Protein AF-X8BG91-F1 (afdb_monomer_lite)

pLDDT: mean 71.2, std 20.97, range [26.27, 94.62]

InterPro domains:
  IPR013968 Polyketide synthase-like, ketoreductase domain [PF08659] (184-229)
  IPR020843 Enoylreductase domain [SM00829] (1-175)
  IPR036291 NAD(P)-binding domain superfamily [SSF51735] (2-149)
  IPR036291 NAD(P)-binding domain superfamily [SSF51735] (182-228)
  IPR050091 Polyketide and Nonribosomal Peptide Biosynthesis Enzymes [PTHR43775] (2-229)

Secondary structure (DSSP, 8-state):
-EETTTTBHHHHHHHHHHHHTT---EEE--GGGHHHHHHTT--TTTEEBTTB-----TTS--GGG-SEEEE-S---TT---------S-EEEEEE-SS------TTS-PPTTEEEEEE-TTTTHHHHHHHHHHHHHHHHHTTSS-PPPEEEEEGGGHHHHHHHHHTT--SBEEEEEPS-SGGGSEEEEETTTSHHHHHHHHHHHHHH--SEEEEE-TTGGGSTTTHHHHHHHH---S------

Sequence (243 aa):
MLIHAATGGVGMAAVQLARHWGLEVFATASRGKWDTLRAMGFDESHIGIRGRWSLRTSSGRSPAGAAWTWCSTRWPVNSSTPRCGWSPRRNLFGDGQDRHPRPQRGGPTAPGVRYRAFDLFEPGRARMHQYLLELAKLFDEGVLRPLPVTGFDIRRAPAALRYLSQARHVGKVVLTMPDVWAAGTVLITGGTGMAGSAVARHVVARHGVRHVVLLSRRGAEAPGWASWLVSWADPGDGAGGGL

Foldseek 3Di:
DEAEQLQEAVNVQVVLVCVVVVHDYAYEDPPVCVVVVVVVVDDPLRYDYVLDDDDCRPVNDQCLNPQEHEDADADPPDDDRPRSPHDAAHEYEYACPPPHPPPPPDDDPDHHYHYDYDYPCVVDDVVVVVVVVVVVVCVVVVSDDQFDEDEDEPVCVVVLVVVVVVVPDGHYYDYDYPAPQLVDAAEFEQLQDPVNVVVVCCCCPPRVHPHYHYHYPCPCNRPSNVVVCVVPVPPPDDDDDDD

Radius of gyration: 27.02 Å; chains: 1; bounding box: 67×51×73 Å

Organism: NCBI:txid1299334

Structure (mmCIF, N/CA/C/O backbone):
data_AF-X8BG91-F1
#
_entry.id   AF-X8BG91-F1
#
loop_
_atom_site.group_PDB
_atom_site.id
_atom_site.type_symbol
_atom_site.label_atom_id
_atom_site.label_alt_id
_atom_site.label_comp_id
_atom_site.label_asym_id
_atom_site.label_entity_id
_atom_site.label_seq_id
_atom_site.pdbx_PDB_ins_code
_atom_site.Cartn_x
_atom_site.Cartn_y
_atom_site.Cartn_z
_atom_site.occupancy
_atom_site.B_iso_or_equiv
_atom_site.auth_seq_id
_atom_site.auth_comp_id
_atom_site.auth_asym_id
_atom_site.auth_atom_id
_atom_site.pdbx_PDB_model_num
ATOM 1 N N . MET A 1 1 ? -13.470 2.299 16.325 1.00 82.19 1 MET A N 1
ATOM 2 C CA . MET A 1 1 ? -12.042 2.673 16.310 1.00 82.19 1 MET A CA 1
ATOM 3 C C . MET A 1 1 ? -11.866 3.875 15.402 1.00 82.19 1 MET A C 1
ATOM 5 O O . MET A 1 1 ? -12.422 3.870 14.316 1.00 82.19 1 MET A O 1
ATOM 9 N N . LEU A 1 2 ? -11.140 4.902 15.841 1.00 84.31 2 LEU A N 1
ATOM 10 C CA . LEU A 1 2 ? -10.803 6.070 15.024 1.00 84.31 2 LEU A CA 1
ATOM 11 C C . LEU A 1 2 ? -9.377 5.937 14.484 1.00 84.31 2 LEU A C 1
ATOM 13 O O . LEU A 1 2 ? -8.439 5.794 15.264 1.00 84.31 2 LEU A O 1
ATOM 17 N N . ILE A 1 3 ? -9.214 6.008 13.164 1.00 86.44 3 ILE A N 1
ATOM 18 C CA . ILE A 1 3 ? -7.923 5.896 12.480 1.00 86.44 3 ILE A CA 1
ATOM 19 C C . ILE A 1 3 ? -7.615 7.200 11.746 1.00 86.44 3 ILE A C 1
ATOM 21 O O . ILE A 1 3 ? -8.327 7.621 10.827 1.00 86.44 3 ILE A O 1
ATOM 25 N N . HIS A 1 4 ? -6.515 7.842 12.135 1.00 83.50 4 HIS A N 1
ATOM 26 C CA . HIS A 1 4 ? -6.002 9.007 11.429 1.00 83.50 4 HIS A CA 1
ATOM 27 C C . HIS A 1 4 ? -5.067 8.641 10.279 1.00 83.50 4 HIS A C 1
ATOM 29 O O . HIS A 1 4 ? -4.355 7.643 10.336 1.00 83.50 4 HIS A O 1
ATOM 35 N N . ALA A 1 5 ? -5.060 9.488 9.241 1.00 84.94 5 ALA A N 1
ATOM 36 C CA . ALA A 1 5 ? -4.277 9.277 8.022 1.00 84.94 5 ALA A CA 1
ATOM 37 C C . ALA A 1 5 ? -4.534 7.890 7.396 1.00 84.94 5 ALA A C 1
ATOM 39 O O . ALA A 1 5 ? -3.607 7.195 6.980 1.00 84.94 5 ALA A O 1
ATOM 40 N N . ALA A 1 6 ? -5.812 7.504 7.326 1.00 89.62 6 ALA A N 1
ATOM 41 C CA . ALA A 1 6 ? -6.256 6.156 6.973 1.00 89.62 6 ALA A CA 1
ATOM 42 C C . ALA A 1 6 ? -5.854 5.703 5.556 1.00 89.62 6 ALA A C 1
ATOM 44 O O . ALA A 1 6 ? -5.839 4.514 5.278 1.00 89.62 6 ALA A O 1
ATOM 45 N N . THR A 1 7 ? -5.485 6.630 4.670 1.00 89.88 7 THR A N 1
ATOM 46 C CA . THR A 1 7 ? -5.035 6.342 3.297 1.00 89.88 7 THR A CA 1
ATOM 47 C C . THR A 1 7 ? -3.517 6.153 3.171 1.00 89.88 7 THR A C 1
ATOM 49 O O . THR A 1 7 ? -3.016 5.939 2.070 1.00 89.88 7 THR A O 1
ATOM 52 N N . GLY A 1 8 ? -2.754 6.325 4.255 1.00 86.88 8 GLY A N 1
ATOM 53 C CA . GLY A 1 8 ? -1.323 6.001 4.294 1.00 86.88 8 GLY A CA 1
ATOM 54 C C . GLY A 1 8 ? -1.090 4.530 4.641 1.00 86.88 8 GLY A C 1
ATOM 55 O O . GLY A 1 8 ? -2.008 3.856 5.097 1.00 86.88 8 GLY A O 1
ATOM 56 N N . GLY A 1 9 ? 0.143 4.039 4.484 1.00 85.62 9 GLY A N 1
ATOM 57 C CA . GLY A 1 9 ? 0.474 2.621 4.694 1.00 85.62 9 GLY A CA 1
ATOM 58 C C . GLY A 1 9 ? -0.026 2.038 6.025 1.00 85.62 9 GLY A C 1
ATOM 59 O O . GLY A 1 9 ? -0.786 1.075 6.035 1.00 85.62 9 GLY A O 1
ATOM 60 N N . VAL A 1 10 ? 0.333 2.662 7.151 1.00 86.88 10 VAL A N 1
ATOM 61 C CA . VAL A 1 10 ? -0.103 2.207 8.488 1.00 86.88 10 VAL A CA 1
ATOM 62 C C . VAL A 1 10 ? -1.619 2.330 8.660 1.00 86.88 10 VAL A C 1
ATOM 64 O O . VAL A 1 10 ? -2.254 1.429 9.195 1.00 86.88 10 VAL A O 1
ATOM 67 N N . GLY A 1 11 ? -2.213 3.424 8.175 1.00 89.19 11 GLY A N 1
ATOM 68 C CA . GLY A 1 11 ? -3.651 3.661 8.275 1.00 89.19 11 GLY A CA 1
ATOM 69 C C . GLY A 1 11 ? -4.466 2.599 7.539 1.00 89.19 11 GLY A C 1
ATOM 70 O O . GLY A 1 11 ? -5.399 2.044 8.110 1.00 89.19 11 GLY A O 1
ATOM 71 N N . MET A 1 12 ? -4.072 2.258 6.311 1.00 92.50 12 MET A N 1
ATOM 72 C CA . MET A 1 12 ? -4.761 1.240 5.518 1.00 92.50 12 MET A CA 1
ATOM 73 C C . MET A 1 12 ? -4.608 -0.154 6.136 1.00 92.50 12 MET A C 1
ATOM 75 O O . MET A 1 12 ? -5.579 -0.905 6.167 1.00 92.50 12 MET A O 1
ATOM 79 N N . ALA A 1 13 ? -3.430 -0.495 6.670 1.00 90.81 13 ALA A N 1
ATOM 80 C CA . ALA A 1 13 ? -3.225 -1.757 7.388 1.00 90.81 13 ALA A CA 1
ATOM 81 C C . ALA A 1 13 ? -4.086 -1.839 8.661 1.00 90.81 13 ALA A C 1
ATOM 83 O O . ALA A 1 13 ? -4.760 -2.841 8.895 1.00 90.81 13 ALA A O 1
ATOM 84 N N . ALA A 1 14 ? -4.133 -0.757 9.444 1.00 92.00 14 ALA A N 1
ATOM 85 C CA . ALA A 1 14 ? -4.956 -0.680 10.647 1.00 92.00 14 ALA A CA 1
ATOM 86 C C . ALA A 1 14 ? -6.455 -0.812 10.334 1.00 92.00 14 ALA A C 1
ATOM 88 O O . ALA A 1 14 ? -7.175 -1.451 11.095 1.00 92.00 14 ALA A O 1
ATOM 89 N N . VAL A 1 15 ? -6.931 -0.263 9.208 1.00 93.69 15 VAL A N 1
ATOM 90 C CA . VAL A 1 15 ? -8.322 -0.450 8.756 1.00 93.69 15 VAL A CA 1
ATOM 91 C C . VAL A 1 15 ? -8.620 -1.927 8.483 1.00 93.69 15 VAL A C 1
ATOM 93 O O . VAL A 1 15 ? -9.670 -2.408 8.905 1.00 93.69 15 VAL A O 1
ATOM 96 N N . GLN A 1 16 ? -7.718 -2.646 7.804 1.00 94.62 16 GLN A N 1
ATOM 97 C CA . GLN A 1 16 ? -7.915 -4.070 7.506 1.00 94.62 16 GLN A CA 1
ATOM 98 C C . GLN A 1 16 ? -7.976 -4.910 8.789 1.00 94.62 16 GLN A C 1
ATOM 100 O O . GLN A 1 16 ? -8.931 -5.661 8.978 1.00 94.62 16 GLN A O 1
ATOM 105 N N . LEU A 1 17 ? -7.027 -4.713 9.711 1.00 94.06 17 LEU A N 1
ATOM 106 C CA . LEU A 1 17 ? -7.006 -5.416 11.000 1.00 94.06 17 LEU A CA 1
ATOM 107 C C . LEU A 1 17 ? -8.230 -5.088 11.862 1.00 94.06 17 LEU A C 1
ATOM 109 O O . LEU A 1 17 ? -8.858 -5.984 12.418 1.00 94.06 17 LEU A O 1
ATOM 113 N N . ALA A 1 18 ? -8.619 -3.814 11.934 1.00 93.06 18 ALA A N 1
ATOM 114 C CA . ALA A 1 18 ? -9.785 -3.403 12.707 1.00 93.06 18 ALA A CA 1
ATOM 115 C C . ALA A 1 18 ? -11.077 -4.043 12.179 1.00 93.06 18 ALA A C 1
ATOM 117 O O . ALA A 1 18 ? -11.896 -4.504 12.971 1.00 93.06 18 ALA A O 1
ATOM 118 N N . ARG A 1 19 ? -11.240 -4.121 10.852 1.00 93.00 19 ARG A N 1
ATOM 119 C CA . ARG A 1 19 ? -12.379 -4.807 10.229 1.00 93.00 19 ARG A CA 1
ATOM 120 C C . ARG A 1 19 ? -12.348 -6.313 10.464 1.00 93.00 19 ARG A C 1
ATOM 122 O O . ARG A 1 19 ? -13.392 -6.880 10.760 1.00 93.00 19 ARG A O 1
ATOM 129 N N . HIS A 1 20 ? -11.175 -6.941 10.385 1.00 93.75 20 HIS A N 1
ATOM 130 C CA . HIS A 1 20 ? -11.015 -8.359 10.709 1.00 93.75 20 HIS A CA 1
ATOM 131 C C . HIS A 1 20 ? -11.431 -8.667 12.158 1.00 93.75 20 HIS A C 1
ATOM 133 O O . HIS A 1 20 ? -12.103 -9.661 12.408 1.00 93.75 20 HIS A O 1
ATOM 139 N N . TRP A 1 21 ? -11.132 -7.769 13.099 1.00 93.88 21 TRP A N 1
ATOM 140 C CA . TRP A 1 21 ? -11.579 -7.874 14.493 1.00 93.88 21 TRP A CA 1
ATOM 141 C C . TRP A 1 21 ? -13.031 -7.425 14.736 1.00 93.88 21 TRP A C 1
ATOM 143 O O . TRP A 1 21 ? -13.439 -7.275 15.887 1.00 93.88 21 TRP A O 1
ATOM 153 N N . GLY A 1 22 ? -13.816 -7.173 13.683 1.00 91.69 22 GLY A N 1
ATOM 154 C CA . GLY A 1 22 ? -15.224 -6.778 13.797 1.00 91.69 22 GLY A CA 1
ATOM 155 C C . GLY A 1 22 ? -15.442 -5.385 14.395 1.00 91.69 22 GLY A C 1
ATOM 156 O O . GLY A 1 22 ? -16.525 -5.086 14.898 1.00 91.69 22 GLY A O 1
ATOM 157 N N . LEU A 1 23 ? -14.424 -4.519 14.380 1.00 90.44 23 LEU A N 1
ATOM 158 C CA . LEU A 1 23 ? -14.537 -3.161 14.902 1.00 90.44 23 LEU A CA 1
ATOM 159 C C . LEU A 1 23 ? -15.189 -2.241 13.867 1.00 90.44 23 LEU A C 1
ATOM 161 O O . LEU A 1 23 ? -14.775 -2.181 12.711 1.00 90.44 23 LEU A O 1
ATOM 165 N N . GLU A 1 24 ? -16.138 -1.424 14.316 1.00 88.38 24 GLU A N 1
ATOM 166 C CA . GLU A 1 24 ? -16.618 -0.267 13.555 1.00 88.38 24 GLU A CA 1
ATOM 167 C C . GLU A 1 24 ? -15.471 0.744 13.406 1.00 88.38 24 GLU A C 1
ATOM 169 O O . GLU A 1 24 ? -14.850 1.137 14.403 1.00 88.38 24 GLU A O 1
ATOM 174 N N . VAL A 1 25 ? -15.153 1.159 12.178 1.00 89.44 25 VAL A N 1
ATOM 175 C CA . VAL A 1 25 ? -13.997 2.019 11.884 1.00 89.44 25 VAL A CA 1
ATOM 176 C C . VAL A 1 25 ? -14.456 3.376 11.383 1.00 89.44 25 VAL A C 1
ATOM 178 O O . VAL A 1 25 ? -15.204 3.476 10.421 1.00 89.44 25 VAL A O 1
ATOM 181 N N . PHE A 1 26 ? -13.907 4.423 11.984 1.00 87.44 26 PHE A N 1
ATOM 182 C CA . PHE A 1 26 ? -13.995 5.780 11.483 1.00 87.44 26 PHE A CA 1
ATOM 183 C C . PHE A 1 26 ? -12.626 6.228 10.985 1.00 87.44 26 PHE A C 1
ATOM 185 O O . PHE A 1 26 ? -11.617 6.049 11.675 1.00 87.44 26 PHE A O 1
ATOM 192 N N . ALA A 1 27 ? -12.584 6.829 9.803 1.00 88.50 27 ALA A N 1
ATOM 193 C CA . ALA A 1 27 ? -11.351 7.161 9.109 1.00 88.50 27 ALA A CA 1
ATOM 194 C C . ALA A 1 27 ? -11.239 8.665 8.853 1.00 88.50 27 ALA A C 1
ATOM 196 O O . ALA A 1 27 ? -12.212 9.346 8.534 1.00 88.50 27 ALA A O 1
ATOM 197 N N . THR A 1 28 ? -10.017 9.192 8.935 1.00 86.69 28 THR A N 1
ATOM 198 C CA . THR A 1 28 ? -9.731 10.561 8.483 1.00 86.69 28 THR A CA 1
ATOM 199 C C . THR A 1 28 ? -8.607 10.586 7.455 1.00 86.69 28 THR A C 1
ATOM 201 O O . THR A 1 28 ? -7.592 9.894 7.592 1.00 86.69 28 THR A O 1
ATOM 204 N N . ALA A 1 29 ? -8.777 11.421 6.431 1.00 85.62 29 ALA A N 1
ATOM 205 C CA . ALA A 1 29 ? -7.784 11.706 5.398 1.00 85.62 29 ALA A CA 1
ATOM 206 C C . ALA A 1 29 ? -7.968 13.134 4.856 1.00 85.62 29 ALA A C 1
ATOM 208 O O . ALA A 1 29 ? -8.970 13.797 5.139 1.00 85.62 29 ALA A O 1
ATOM 209 N N . SER A 1 30 ? -6.997 13.627 4.081 1.00 83.69 30 SER A N 1
ATOM 210 C CA . SER A 1 30 ? -7.163 14.882 3.339 1.00 83.69 30 SER A CA 1
ATOM 211 C C . SER A 1 30 ? -8.269 14.737 2.286 1.00 83.69 30 SER A C 1
ATOM 213 O O . SER A 1 30 ? -8.455 13.652 1.738 1.00 83.69 30 SER A O 1
ATOM 215 N N . ARG A 1 31 ? -8.989 15.829 1.982 1.00 84.25 31 ARG A N 1
ATOM 216 C CA . ARG A 1 31 ? -10.129 15.818 1.039 1.00 84.25 31 ARG A CA 1
ATOM 217 C C . ARG A 1 31 ? -9.792 15.182 -0.310 1.00 84.25 31 ARG A C 1
ATOM 219 O O . ARG A 1 31 ? -10.558 14.367 -0.800 1.00 84.25 31 ARG A O 1
ATOM 226 N N . GLY A 1 32 ? -8.611 15.476 -0.857 1.00 85.75 32 GLY A N 1
ATOM 227 C CA . GLY A 1 32 ? -8.146 14.891 -2.121 1.00 85.75 32 GLY A CA 1
ATOM 228 C C . GLY A 1 32 ? -7.921 13.371 -2.098 1.00 85.75 32 GLY A C 1
ATOM 229 O O . GLY A 1 32 ? -7.572 12.811 -3.126 1.00 85.75 32 GLY A O 1
ATOM 230 N N . LYS A 1 33 ? -8.085 12.701 -0.950 1.00 88.25 33 LYS A N 1
ATOM 231 C CA . LYS A 1 33 ? -7.991 11.239 -0.806 1.00 88.25 33 LYS A CA 1
ATOM 232 C C . LYS A 1 33 ? -9.306 10.597 -0.351 1.00 88.25 33 LYS A C 1
ATOM 234 O O . LYS A 1 33 ? -9.318 9.432 0.038 1.00 88.25 33 LYS A O 1
ATOM 239 N N . TRP A 1 34 ? -10.412 11.340 -0.351 1.00 89.62 34 TRP A N 1
ATOM 240 C CA . TRP A 1 34 ? -11.712 10.800 0.058 1.00 89.62 34 TRP A CA 1
ATOM 241 C C . TRP A 1 34 ? -12.226 9.735 -0.902 1.00 89.62 34 TRP A C 1
ATOM 243 O O . TRP A 1 34 ? -12.770 8.740 -0.440 1.00 89.62 34 TRP A O 1
ATOM 253 N N . ASP A 1 35 ? -11.956 9.864 -2.200 1.00 91.44 35 ASP A N 1
ATOM 254 C CA . ASP A 1 35 ? -12.305 8.819 -3.168 1.00 91.44 35 ASP A CA 1
ATOM 255 C C . ASP A 1 35 ? -11.595 7.499 -2.861 1.00 91.44 35 ASP A C 1
ATOM 257 O O . ASP A 1 35 ? -12.182 6.432 -3.004 1.00 91.44 35 ASP A O 1
ATOM 261 N N . THR A 1 36 ? -10.372 7.553 -2.320 1.00 91.88 36 THR A N 1
ATOM 262 C CA . THR A 1 36 ? -9.691 6.362 -1.799 1.00 91.88 36 THR A CA 1
ATOM 263 C C . THR A 1 36 ? -10.439 5.760 -0.610 1.00 91.88 36 THR A C 1
ATOM 265 O O . THR A 1 36 ? -10.599 4.547 -0.555 1.00 91.88 36 THR A O 1
ATOM 268 N N . LEU A 1 37 ? -10.925 6.573 0.334 1.00 91.62 37 LEU A N 1
ATOM 269 C CA . LEU A 1 37 ? -11.714 6.069 1.465 1.00 91.62 37 LEU A CA 1
ATOM 270 C C . LEU A 1 37 ? -13.045 5.458 1.002 1.00 91.62 37 LEU A C 1
ATOM 272 O O . LEU A 1 37 ? -13.416 4.384 1.471 1.00 91.62 37 LEU A O 1
ATOM 276 N N . ARG A 1 38 ? -13.724 6.081 0.037 1.00 92.44 38 ARG A N 1
ATOM 277 C CA . ARG A 1 38 ? -14.945 5.532 -0.569 1.00 92.44 38 ARG A CA 1
ATOM 278 C C . ARG A 1 38 ? -14.672 4.209 -1.281 1.00 92.44 38 ARG A C 1
ATOM 280 O O . ARG A 1 38 ? -15.395 3.246 -1.061 1.00 92.44 38 ARG A O 1
ATOM 287 N N . ALA A 1 39 ? -13.580 4.117 -2.043 1.00 92.06 39 ALA A N 1
ATOM 288 C CA . ALA A 1 39 ? -13.140 2.871 -2.676 1.00 92.06 39 ALA A CA 1
ATOM 289 C C . ALA A 1 39 ? -12.761 1.782 -1.653 1.00 92.06 39 ALA A C 1
ATOM 291 O O . ALA A 1 39 ? -12.905 0.594 -1.923 1.00 92.06 39 ALA A O 1
ATOM 292 N N . MET A 1 40 ? -12.322 2.172 -0.452 1.00 91.62 40 MET A N 1
ATOM 293 C CA . MET A 1 40 ? -12.131 1.262 0.682 1.00 91.62 40 MET A CA 1
ATOM 294 C C . MET A 1 40 ? -13.453 0.875 1.371 1.00 91.62 40 MET A C 1
ATOM 296 O O . MET A 1 40 ? -13.418 0.145 2.362 1.00 91.62 40 MET A O 1
ATOM 300 N N . GLY A 1 41 ? -14.610 1.345 0.900 1.00 90.75 41 GLY A N 1
ATOM 301 C CA . GLY A 1 41 ? -15.930 1.011 1.439 1.00 90.75 41 GLY A CA 1
ATOM 302 C C . GLY A 1 41 ? -16.344 1.831 2.662 1.00 90.75 41 GLY A C 1
ATOM 303 O O . GLY A 1 41 ? -17.093 1.329 3.493 1.00 90.75 41 GLY A O 1
ATOM 304 N N . PHE A 1 42 ? -15.818 3.047 2.832 1.00 90.06 42 PHE A N 1
ATOM 305 C CA . PHE A 1 42 ? -16.341 3.988 3.827 1.00 90.06 42 PHE A CA 1
ATOM 306 C C . PHE A 1 42 ? -17.468 4.837 3.233 1.00 90.06 42 PHE A C 1
ATOM 308 O O . PHE A 1 42 ? -17.322 5.386 2.142 1.00 90.06 42 PHE A O 1
ATOM 315 N N . ASP A 1 43 ? -18.560 4.988 3.980 1.00 87.12 43 ASP A N 1
ATOM 316 C CA . ASP A 1 43 ? -19.605 5.971 3.687 1.00 87.12 43 ASP A CA 1
ATOM 317 C C . ASP A 1 43 ? -19.261 7.363 4.260 1.00 87.12 43 ASP A C 1
ATOM 319 O O . ASP A 1 43 ? -18.327 7.528 5.050 1.00 87.12 43 ASP A O 1
ATOM 323 N N . GLU A 1 44 ? -20.042 8.380 3.888 1.00 83.00 44 GLU A N 1
ATOM 324 C CA . GLU A 1 44 ? -19.849 9.771 4.333 1.00 83.00 44 GLU A CA 1
ATOM 325 C C . GLU A 1 44 ? -19.961 9.955 5.859 1.00 83.00 44 GLU A C 1
ATOM 327 O O . GLU A 1 44 ? -19.395 10.897 6.411 1.00 83.00 44 GLU A O 1
ATOM 332 N N . SER A 1 45 ? -20.650 9.057 6.570 1.00 81.31 45 SER A N 1
ATOM 333 C CA . SER A 1 45 ? -20.776 9.117 8.033 1.00 81.31 45 SER A CA 1
ATOM 334 C C . SER A 1 45 ? -19.538 8.579 8.762 1.00 81.31 45 SER A C 1
ATOM 336 O O . SER A 1 45 ? -19.282 8.957 9.909 1.00 81.31 45 SER A O 1
ATOM 338 N N . HIS A 1 46 ? -18.723 7.772 8.078 1.00 83.75 46 HIS A N 1
ATOM 339 C CA . HIS A 1 46 ? -17.478 7.205 8.596 1.00 83.75 46 HIS A CA 1
ATOM 340 C C . HIS A 1 46 ? -16.214 7.956 8.146 1.00 83.75 46 HIS A C 1
ATOM 342 O O . HIS A 1 46 ? -15.109 7.611 8.582 1.00 83.75 46 HIS A O 1
ATOM 348 N N . ILE A 1 47 ? -16.359 9.003 7.323 1.00 83.94 47 ILE A N 1
ATOM 349 C CA . ILE A 1 47 ? -15.260 9.846 6.838 1.00 83.94 47 ILE A CA 1
ATOM 350 C C . ILE A 1 47 ? -15.256 11.194 7.575 1.00 83.94 47 ILE A C 1
ATOM 352 O O . ILE A 1 47 ? -16.267 11.883 7.691 1.00 83.94 47 ILE A O 1
ATOM 356 N N . GLY A 1 48 ? -14.088 11.600 8.079 1.00 74.75 48 GLY A N 1
ATOM 357 C CA . GLY A 1 48 ? -13.891 12.893 8.741 1.00 74.75 48 GLY A CA 1
ATOM 358 C C . GLY A 1 48 ? -12.673 13.669 8.236 1.00 74.75 48 GLY A C 1
ATOM 359 O O . GLY A 1 48 ? -11.717 13.102 7.699 1.00 74.75 48 GLY A O 1
ATOM 360 N N . ILE A 1 49 ? -12.676 14.989 8.455 1.00 65.56 49 ILE 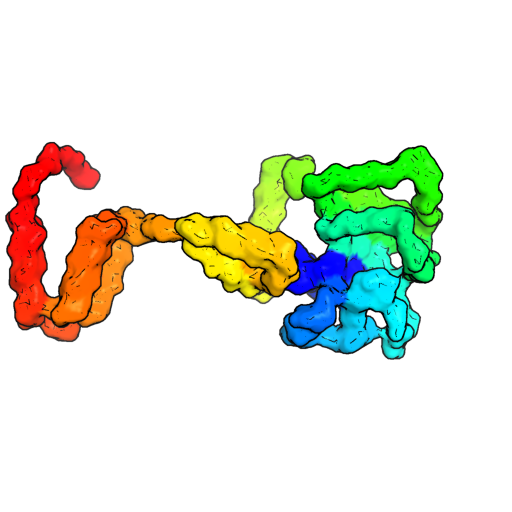A N 1
ATOM 361 C CA . ILE A 1 49 ? -11.503 15.855 8.251 1.00 65.56 49 ILE A CA 1
ATOM 362 C C . ILE A 1 49 ? -10.773 16.020 9.588 1.00 65.56 49 ILE A C 1
ATOM 364 O O . ILE A 1 49 ? -11.388 16.113 10.651 1.00 65.56 49 ILE A O 1
ATOM 368 N N . ARG A 1 50 ? -9.438 16.090 9.545 1.00 57.09 50 ARG A N 1
ATOM 369 C CA . ARG A 1 50 ? -8.613 16.400 10.723 1.00 57.09 50 ARG A CA 1
ATOM 370 C C . ARG A 1 50 ? -9.096 17.703 11.380 1.00 57.09 50 ARG A C 1
ATOM 372 O O . ARG A 1 50 ? -9.210 18.718 10.705 1.00 57.09 50 ARG A O 1
ATOM 379 N N . GLY A 1 51 ? -9.370 17.664 12.685 1.00 50.62 51 GLY A N 1
ATOM 380 C CA . GLY A 1 51 ? -9.785 18.840 13.462 1.00 50.62 51 GLY A CA 1
ATOM 381 C C . GLY A 1 51 ? -11.212 19.339 13.193 1.00 50.62 51 GLY A C 1
ATOM 382 O O . GLY A 1 51 ? -11.651 20.283 13.838 1.00 50.62 51 GLY A O 1
ATOM 383 N N . ARG A 1 52 ? -11.970 18.722 12.278 1.00 49.00 52 ARG A N 1
ATOM 384 C CA . ARG A 1 52 ? -13.368 19.088 12.031 1.00 49.00 52 ARG A CA 1
ATOM 385 C C . ARG A 1 52 ? -14.176 17.850 11.681 1.00 49.00 52 ARG A C 1
ATOM 387 O O . ARG A 1 52 ? -14.169 17.390 10.541 1.00 49.00 52 ARG A O 1
ATOM 394 N N . TRP A 1 53 ? -14.917 17.358 12.666 1.00 52.50 53 TRP A N 1
ATOM 395 C CA . TRP A 1 53 ? -15.991 16.404 12.440 1.00 52.50 53 TRP A CA 1
ATOM 396 C C . TRP A 1 53 ? -17.312 17.110 12.682 1.00 52.50 53 TRP A C 1
ATOM 398 O O . TRP A 1 53 ? -17.616 17.507 13.802 1.00 52.50 53 TRP A O 1
ATOM 408 N N . SER A 1 54 ? -18.068 17.324 11.615 1.00 38.88 54 SER A N 1
ATOM 409 C CA . SER A 1 54 ? -19.368 17.984 11.681 1.00 38.88 54 SER A CA 1
ATOM 410 C C . SER A 1 54 ? -20.448 17.052 11.157 1.00 38.88 54 SER A C 1
ATOM 412 O O . SER A 1 54 ? -21.156 17.420 10.232 1.00 38.88 54 SER A O 1
ATOM 414 N N . LEU A 1 55 ? -20.545 15.831 11.682 1.00 37.12 55 LEU A N 1
ATOM 415 C CA . LEU A 1 55 ? -21.662 14.945 11.366 1.00 37.12 55 LEU A CA 1
ATOM 416 C C . LEU A 1 55 ? -22.074 14.184 12.629 1.00 37.12 55 LEU A C 1
ATOM 418 O O . LEU A 1 55 ? -21.287 13.440 13.214 1.00 37.12 55 LEU A O 1
ATOM 422 N N . ARG A 1 56 ? -23.330 14.391 13.049 1.00 36.59 56 ARG A N 1
ATOM 423 C CA . ARG A 1 56 ? -24.097 13.358 13.754 1.00 36.59 56 ARG A CA 1
ATOM 424 C C . ARG A 1 56 ? -24.133 12.178 12.790 1.00 36.59 56 ARG A C 1
ATOM 426 O O . ARG A 1 56 ? -24.626 12.327 11.676 1.00 36.59 56 ARG A O 1
ATOM 433 N N . THR A 1 57 ? -23.564 11.049 13.187 1.00 39.25 57 THR A N 1
ATOM 434 C CA . THR A 1 57 ? -23.761 9.802 12.451 1.00 39.25 57 THR A CA 1
ATOM 435 C C . THR A 1 57 ? -25.261 9.515 12.402 1.00 39.25 57 THR A C 1
ATOM 437 O O . THR A 1 57 ? -25.991 9.809 13.355 1.00 39.25 57 THR A O 1
ATOM 440 N N . SER A 1 58 ? -25.741 8.953 11.296 1.00 35.59 58 SER A N 1
ATOM 441 C CA . SER A 1 58 ? -27.127 8.482 11.165 1.00 35.59 58 SER A CA 1
ATOM 442 C C . SER A 1 58 ? -27.483 7.435 12.230 1.00 35.59 58 SER A C 1
ATOM 444 O O . SER A 1 58 ? -28.638 7.327 12.625 1.00 35.59 58 SER A O 1
ATOM 446 N N . SER A 1 59 ? -26.479 6.729 12.760 1.00 39.75 59 SER A N 1
ATOM 447 C CA . SER A 1 59 ? -26.585 5.765 13.859 1.00 39.75 59 SER A CA 1
ATOM 448 C C . SER A 1 59 ? -26.641 6.390 15.263 1.00 39.75 59 SER A C 1
ATOM 450 O O . SER A 1 59 ? -26.725 5.665 16.253 1.00 39.75 59 SER A O 1
ATOM 452 N N . GLY A 1 60 ? -26.530 7.718 15.398 1.00 41.59 60 GLY A N 1
ATOM 453 C CA . GLY A 1 60 ? -26.492 8.407 16.695 1.00 41.59 60 GLY A CA 1
ATOM 454 C C . GLY A 1 60 ? -25.217 8.163 17.522 1.00 41.59 60 GLY A C 1
ATOM 455 O O . GLY A 1 60 ? -25.021 8.812 18.552 1.00 41.59 60 GLY A O 1
ATOM 456 N N . ARG A 1 61 ? -24.308 7.280 17.083 1.00 49.56 61 ARG A N 1
ATOM 457 C CA . ARG A 1 61 ? -23.005 7.043 17.719 1.00 49.56 61 ARG A CA 1
ATOM 458 C C . ARG A 1 61 ? -21.967 8.018 17.199 1.00 49.56 61 ARG A C 1
ATOM 460 O O . ARG A 1 61 ? -21.404 7.840 16.125 1.00 49.56 61 ARG A O 1
ATOM 467 N N . SER A 1 62 ? -21.687 9.053 17.982 1.00 50.38 62 SER A N 1
ATOM 468 C CA . SER A 1 62 ? -20.575 9.946 17.677 1.00 50.38 62 SER A CA 1
ATOM 469 C C . SER A 1 62 ? -19.245 9.178 17.760 1.00 50.38 62 SER A C 1
ATOM 471 O O . SER A 1 62 ? -19.087 8.338 18.646 1.00 50.38 62 SER A O 1
ATOM 473 N N . PRO A 1 63 ? -18.244 9.485 16.923 1.00 52.09 63 PRO A N 1
ATOM 474 C CA . PRO A 1 63 ? -16.875 8.989 17.091 1.00 52.09 63 PRO A CA 1
ATOM 475 C C . PRO A 1 63 ? -16.217 9.477 18.386 1.00 52.09 63 PRO A C 1
ATOM 477 O O . PRO A 1 63 ? -15.242 8.887 18.853 1.00 52.09 63 PRO A O 1
ATOM 480 N N . ALA A 1 64 ? -16.824 10.475 19.035 1.00 50.66 64 ALA A N 1
ATOM 481 C CA . ALA A 1 64 ? -16.651 10.752 20.452 1.00 50.66 64 ALA A CA 1
ATOM 482 C C . ALA A 1 64 ? -16.808 9.502 21.336 1.00 50.66 64 ALA A C 1
ATOM 484 O O . ALA A 1 64 ? -16.299 9.533 22.444 1.00 50.66 64 ALA A O 1
ATOM 485 N N . GLY A 1 65 ? -17.465 8.444 20.829 1.00 50.72 65 GLY A N 1
ATOM 486 C CA . GLY A 1 65 ? -17.720 7.085 21.326 1.00 50.72 65 GLY A CA 1
ATOM 487 C C . GLY A 1 65 ? -16.633 6.025 21.036 1.00 50.72 65 GLY A C 1
ATOM 488 O O . GLY A 1 65 ? -16.688 4.935 21.609 1.00 50.72 65 GLY A O 1
ATOM 489 N N . ALA A 1 66 ? -15.616 6.308 20.209 1.00 57.50 66 ALA A N 1
ATOM 490 C CA . ALA A 1 66 ? -14.624 5.313 19.771 1.00 57.50 66 ALA A CA 1
ATOM 491 C C . ALA A 1 66 ? -13.661 4.874 20.892 1.00 57.50 66 ALA A C 1
ATOM 493 O O . ALA A 1 66 ? -12.864 5.666 21.384 1.00 57.50 66 ALA A O 1
ATOM 494 N N . ALA A 1 67 ? -13.709 3.609 21.327 1.00 60.62 67 ALA A N 1
ATOM 495 C CA . ALA A 1 67 ? -12.881 3.096 22.437 1.00 60.62 67 ALA A CA 1
ATOM 496 C C . ALA A 1 67 ? -11.357 3.178 22.185 1.00 60.62 67 ALA A C 1
ATOM 498 O O . ALA A 1 67 ? -10.570 3.244 23.128 1.00 60.62 67 ALA A O 1
ATOM 499 N N . TRP A 1 68 ? -10.955 3.227 20.915 1.00 62.09 68 TRP A N 1
ATOM 500 C CA . TRP A 1 68 ? -9.562 3.217 20.475 1.00 62.09 68 TRP A CA 1
ATOM 501 C C . TRP A 1 68 ? -9.345 4.288 19.410 1.00 62.09 68 TRP A C 1
ATOM 503 O O . TRP A 1 68 ? -10.118 4.346 18.445 1.00 62.09 68 TRP A O 1
ATOM 513 N N . THR A 1 69 ? -8.284 5.080 19.570 1.00 69.62 69 THR A N 1
ATOM 514 C CA . THR A 1 69 ? -7.858 6.100 18.602 1.00 69.62 69 THR A CA 1
ATOM 515 C C . THR A 1 69 ? -6.394 5.894 18.230 1.00 69.62 69 THR A C 1
ATOM 517 O O . THR A 1 69 ? -5.527 5.853 19.104 1.00 69.62 69 THR A O 1
ATOM 520 N N . TRP A 1 70 ? -6.121 5.806 16.929 1.00 64.31 70 TRP A N 1
ATOM 521 C CA . TRP A 1 70 ? -4.779 5.682 16.366 1.00 64.31 70 TRP A CA 1
ATOM 522 C C . TRP A 1 70 ? -4.335 6.981 15.689 1.00 64.31 70 TRP A C 1
ATOM 524 O O . TRP A 1 70 ? -4.968 7.437 14.729 1.00 64.31 70 TRP A O 1
ATOM 534 N N . CYS A 1 71 ? -3.216 7.546 16.146 1.00 62.00 71 CYS A N 1
ATOM 535 C CA . CYS A 1 71 ? -2.613 8.769 15.620 1.00 62.00 71 CYS A CA 1
ATOM 536 C C . CYS A 1 71 ? -1.173 8.528 15.153 1.00 62.00 71 CYS A C 1
ATOM 538 O O . CYS A 1 71 ? -0.280 8.299 15.958 1.00 62.00 71 CYS A O 1
ATOM 540 N N . SER A 1 72 ? -0.915 8.682 13.855 1.00 59.25 72 SER A N 1
ATOM 541 C CA . SER A 1 72 ? 0.444 8.626 13.286 1.00 59.25 72 SER A CA 1
ATOM 542 C C . SER A 1 72 ? 1.136 9.988 13.167 1.00 59.25 72 SER A C 1
ATOM 544 O O . SER A 1 72 ? 2.284 10.065 12.757 1.00 59.25 72 SER A O 1
ATOM 546 N N . THR A 1 73 ? 0.442 11.091 13.459 1.00 50.28 73 THR A N 1
ATOM 547 C CA . THR A 1 73 ? 0.977 12.454 13.280 1.00 50.28 73 THR A CA 1
ATOM 548 C C . THR A 1 73 ? 0.902 13.238 14.576 1.00 50.28 73 THR A C 1
ATOM 550 O O . THR A 1 73 ? -0.054 13.074 15.337 1.00 50.28 73 THR A O 1
ATOM 553 N N . ARG A 1 74 ? 1.895 14.115 14.786 1.00 42.66 74 ARG A N 1
ATOM 554 C CA . ARG A 1 74 ? 1.987 15.039 15.921 1.00 42.66 74 ARG A CA 1
ATOM 555 C C . ARG A 1 74 ? 0.636 15.699 16.180 1.00 42.66 74 ARG A C 1
ATOM 557 O O . ARG A 1 74 ? 0.123 16.443 15.343 1.00 42.66 74 ARG A O 1
ATOM 564 N N . TRP A 1 75 ? 0.069 15.414 17.345 1.00 38.88 75 TRP A N 1
ATOM 565 C CA . TRP A 1 75 ? -1.070 16.156 17.860 1.00 38.88 75 TRP A CA 1
ATOM 566 C C . TRP A 1 75 ? -0.539 17.459 18.462 1.00 38.88 75 TRP A C 1
ATOM 568 O O . TRP A 1 75 ? 0.263 17.402 19.399 1.00 38.88 75 TRP A O 1
ATOM 578 N N . PRO A 1 76 ? -0.937 18.644 17.969 1.00 32.34 76 PRO A N 1
ATOM 579 C CA . PRO A 1 76 ? -0.812 19.833 18.785 1.00 32.34 76 PRO A CA 1
ATOM 580 C C . PRO A 1 76 ? -1.740 19.639 19.987 1.00 32.34 76 PRO A C 1
ATOM 582 O O . PRO A 1 76 ? -2.960 19.647 19.865 1.00 32.34 76 PRO A O 1
ATOM 585 N N . VAL A 1 77 ? -1.152 19.472 21.170 1.00 39.09 77 VAL A N 1
ATOM 586 C CA . VAL A 1 77 ? -1.876 19.472 22.455 1.00 39.09 77 VAL A CA 1
ATOM 587 C C . VAL A 1 77 ? -2.518 20.854 22.733 1.00 39.09 77 VAL A C 1
ATOM 589 O O . VAL A 1 77 ? -3.244 21.018 23.702 1.00 39.09 77 VAL A O 1
ATOM 592 N N . ASN A 1 78 ? -2.311 21.841 21.849 1.00 30.44 78 ASN A N 1
ATOM 593 C CA . ASN A 1 78 ? -2.788 23.217 21.964 1.00 30.44 78 ASN A CA 1
ATOM 594 C C . ASN A 1 78 ? -3.583 23.698 20.731 1.00 30.44 78 ASN A C 1
ATOM 596 O O . ASN A 1 78 ? -3.252 24.709 20.124 1.00 30.44 78 ASN A O 1
ATOM 600 N N . SER A 1 79 ? -4.634 23.002 20.314 1.00 27.77 79 SER A N 1
ATOM 601 C CA . SER A 1 79 ? -5.626 23.675 19.466 1.00 27.77 79 SER A CA 1
ATOM 602 C C . SER A 1 79 ? -7.019 23.172 19.780 1.00 27.77 79 SER A C 1
ATOM 604 O O . SER A 1 79 ? -7.410 22.090 19.338 1.00 27.77 79 SER A O 1
ATOM 606 N N . SER A 1 80 ? -7.711 23.966 20.600 1.00 28.56 80 SER A N 1
ATOM 607 C CA . SER A 1 80 ? -9.122 24.364 20.489 1.00 28.56 80 SER A CA 1
ATOM 608 C C . SER A 1 80 ? -9.893 23.701 19.342 1.00 28.56 80 SER A C 1
ATOM 610 O O . SER A 1 80 ? -10.328 24.324 18.381 1.00 28.56 80 SER A O 1
ATOM 612 N N . THR A 1 81 ? -10.090 22.398 19.478 1.00 35.47 81 THR A N 1
ATOM 613 C CA . THR A 1 81 ? -11.061 21.624 18.722 1.00 35.47 81 THR A CA 1
ATOM 614 C C . THR A 1 81 ? -12.098 21.210 19.752 1.00 35.47 81 THR A C 1
ATOM 616 O O . THR A 1 81 ? -11.694 20.725 20.818 1.00 35.47 81 THR A O 1
ATOM 619 N N . PRO A 1 82 ? -13.404 21.426 19.513 1.00 32.03 82 PRO A N 1
ATOM 620 C CA . PRO A 1 82 ? -14.428 21.083 20.485 1.00 32.03 82 PRO A CA 1
ATOM 621 C C . PRO A 1 82 ? -14.222 19.636 20.903 1.00 32.03 82 PRO A C 1
ATOM 623 O O . PRO A 1 82 ? -14.063 18.766 20.045 1.00 32.03 82 PRO A O 1
ATOM 626 N N . ARG A 1 83 ? -14.161 19.423 22.223 1.00 35.34 83 ARG A N 1
ATOM 627 C CA . ARG A 1 83 ? -14.184 18.121 22.889 1.00 35.34 83 ARG A CA 1
ATOM 628 C C . ARG A 1 83 ? -14.887 17.100 21.991 1.00 35.34 83 ARG A C 1
ATOM 630 O O . ARG A 1 83 ? -16.109 17.136 21.875 1.00 35.34 83 ARG A O 1
ATOM 637 N N . CYS A 1 84 ? -14.137 16.182 21.377 1.00 33.44 84 CYS A N 1
ATOM 638 C CA . CYS A 1 84 ? -14.733 14.916 20.968 1.00 33.44 84 CYS A CA 1
ATOM 639 C C . CYS A 1 84 ? -15.304 14.334 22.263 1.00 33.44 84 CYS A C 1
ATOM 641 O O . CYS A 1 84 ? -14.523 13.966 23.133 1.00 33.44 84 CYS A O 1
ATOM 643 N N . GLY A 1 85 ? -16.628 14.432 22.445 1.00 30.66 85 GLY A N 1
ATOM 644 C CA . GLY A 1 85 ? -17.346 14.180 23.697 1.00 30.66 85 GLY A CA 1
ATOM 645 C C . GLY A 1 85 ? -16.743 13.021 24.483 1.00 30.66 85 GLY A C 1
ATOM 646 O O . GLY A 1 85 ? -16.742 11.876 24.048 1.00 30.66 85 GLY A O 1
ATOM 647 N N . TRP A 1 86 ? -16.138 13.340 25.616 1.00 32.47 86 TRP A N 1
ATOM 648 C CA . TRP A 1 86 ? -15.281 12.409 26.326 1.00 32.47 86 TRP A CA 1
ATOM 649 C C . TRP A 1 86 ? -16.173 11.412 27.073 1.00 32.47 86 TRP A C 1
ATOM 651 O O . TRP A 1 86 ? -16.994 11.822 27.888 1.00 32.47 86 TRP A O 1
ATOM 661 N N . SER A 1 87 ? -16.030 10.115 26.784 1.00 33.16 87 SER A N 1
ATOM 662 C CA . SER A 1 87 ? -16.654 9.031 27.553 1.00 33.16 87 SER A CA 1
ATOM 663 C C . SER A 1 87 ? -15.574 8.160 28.223 1.00 33.16 87 SER A C 1
ATOM 665 O O . SER A 1 87 ? -14.443 8.114 27.730 1.00 33.16 87 SER A O 1
ATOM 667 N N . PRO A 1 88 ? -15.871 7.483 29.350 1.00 30.80 88 PRO A N 1
ATOM 668 C CA . PRO A 1 88 ? -14.890 7.258 30.422 1.00 30.80 88 PRO A CA 1
ATOM 669 C C . PRO A 1 88 ? -13.878 6.111 30.237 1.00 30.80 88 PRO A C 1
ATOM 671 O O . PRO A 1 88 ? -13.286 5.686 31.223 1.00 30.80 88 PRO A O 1
ATOM 674 N N . ARG A 1 89 ? -13.679 5.541 29.039 1.00 33.72 89 ARG A N 1
ATOM 675 C CA . ARG A 1 89 ? -12.727 4.424 28.823 1.00 33.72 89 ARG A CA 1
ATOM 676 C C . ARG A 1 89 ? -12.159 4.442 27.400 1.00 33.72 89 ARG A C 1
ATOM 678 O O . ARG A 1 89 ? -12.790 3.901 26.493 1.00 33.72 89 ARG A O 1
ATOM 685 N N . ARG A 1 90 ? -10.992 5.065 27.181 1.00 50.47 90 ARG A N 1
ATOM 686 C CA . ARG A 1 90 ? -10.335 5.111 25.852 1.00 50.47 90 ARG A CA 1
ATOM 687 C C . ARG A 1 90 ? -8.832 4.882 25.892 1.00 50.47 90 ARG A C 1
ATOM 689 O O . ARG A 1 90 ? -8.172 5.392 26.789 1.00 50.47 90 ARG A O 1
ATOM 696 N N . ASN A 1 91 ? -8.304 4.202 24.871 1.00 46.16 91 ASN A N 1
ATOM 697 C CA . ASN A 1 91 ? -6.866 4.037 24.643 1.00 46.16 91 ASN A CA 1
ATOM 698 C C . ASN A 1 91 ? -6.421 4.834 23.401 1.00 46.16 91 ASN A C 1
ATOM 700 O O . ASN A 1 91 ? -6.983 4.663 22.316 1.00 46.16 91 ASN A O 1
ATOM 704 N N . LEU A 1 92 ? -5.407 5.689 23.553 1.00 49.75 92 LEU A N 1
ATOM 705 C CA . LEU A 1 92 ? -4.757 6.407 22.452 1.00 49.75 92 LEU A CA 1
ATOM 706 C C . LEU A 1 92 ? -3.386 5.814 22.151 1.00 49.75 92 LEU A C 1
ATOM 708 O O . LEU A 1 92 ? -2.568 5.683 23.061 1.00 49.75 92 LEU A O 1
ATOM 712 N N . PHE A 1 93 ? -3.138 5.538 20.871 1.00 52.72 93 PHE A N 1
ATOM 713 C CA . PHE A 1 93 ? -1.858 5.052 20.362 1.00 52.72 93 PHE A CA 1
ATOM 714 C C . PHE A 1 93 ? -1.208 6.095 19.457 1.00 52.72 93 PHE A C 1
ATOM 716 O O . PHE A 1 93 ? -1.849 6.614 18.539 1.00 52.72 93 PHE A O 1
ATOM 723 N N . GLY A 1 94 ? 0.058 6.398 19.741 1.00 48.94 94 GLY A N 1
ATOM 724 C CA . GLY A 1 94 ? 0.896 7.297 18.952 1.00 48.94 94 GLY A CA 1
ATOM 725 C C . GLY A 1 94 ? 2.130 6.571 18.433 1.00 48.94 94 GLY A C 1
ATOM 726 O O . GLY A 1 94 ? 2.851 5.986 19.241 1.00 48.94 94 GLY A O 1
ATOM 727 N N . ASP A 1 95 ? 2.365 6.627 17.119 1.00 47.88 95 ASP A N 1
ATOM 728 C CA . ASP A 1 95 ? 3.600 6.117 16.505 1.00 47.88 95 ASP A CA 1
ATOM 729 C C . ASP A 1 95 ? 4.761 7.063 16.861 1.00 47.88 95 ASP A C 1
ATOM 731 O O . ASP A 1 95 ? 4.680 8.275 16.632 1.00 47.88 95 ASP A O 1
ATOM 735 N N . GLY A 1 96 ? 5.781 6.533 17.535 1.00 40.88 96 GLY A N 1
ATOM 736 C CA . GLY A 1 96 ? 6.735 7.277 18.362 1.00 40.88 96 GLY A CA 1
ATOM 737 C C . GLY A 1 96 ? 7.918 7.955 17.658 1.00 40.88 96 GLY A C 1
ATOM 738 O O . GLY A 1 96 ? 8.868 8.308 18.350 1.00 40.88 96 GLY A O 1
ATOM 739 N N . GLN A 1 97 ? 7.918 8.110 16.329 1.00 42.41 97 GLN A N 1
ATOM 740 C CA . GLN A 1 97 ? 9.156 8.444 15.596 1.00 42.41 97 GLN A CA 1
ATOM 741 C C . GLN A 1 97 ? 9.618 9.904 15.692 1.00 42.41 97 GLN A C 1
ATOM 743 O O . GLN A 1 97 ? 10.820 10.160 15.720 1.00 42.41 97 GLN A O 1
ATOM 748 N N . ASP A 1 98 ? 8.704 10.864 15.797 1.00 37.38 98 ASP A N 1
ATOM 749 C CA . ASP A 1 98 ? 9.083 12.225 16.174 1.00 37.38 98 ASP A CA 1
ATOM 750 C C . ASP A 1 98 ? 9.086 12.320 17.692 1.00 37.38 98 ASP A C 1
ATOM 752 O O . ASP A 1 98 ? 8.255 11.682 18.336 1.00 37.38 98 ASP A O 1
ATOM 756 N N . ARG A 1 99 ? 9.982 13.139 18.265 1.00 38.84 99 ARG A N 1
ATOM 757 C CA . ARG A 1 99 ? 9.967 13.527 19.685 1.00 38.84 99 ARG A CA 1
ATOM 758 C C . ARG A 1 99 ? 8.577 14.062 20.041 1.00 38.84 99 ARG A C 1
ATOM 760 O O . ARG A 1 99 ? 8.338 15.271 20.016 1.00 38.84 99 ARG A O 1
ATOM 767 N N . HIS A 1 100 ? 7.647 13.162 20.358 1.00 43.50 100 HIS A N 1
ATOM 768 C CA . HIS A 1 100 ? 6.364 13.500 20.929 1.00 43.50 100 HIS A CA 1
ATOM 769 C C . HIS A 1 100 ? 6.723 14.268 22.185 1.00 43.50 100 HIS A C 1
ATOM 771 O O . HIS A 1 100 ? 7.506 13.757 22.998 1.00 43.50 100 HIS A O 1
ATOM 777 N N . PRO A 1 101 ? 6.202 15.489 22.372 1.00 38.91 101 PRO A N 1
ATOM 778 C CA . PRO A 1 101 ? 6.161 16.027 23.709 1.00 38.91 101 PRO A CA 1
ATOM 779 C C . PRO A 1 101 ? 5.526 14.915 24.536 1.00 38.91 101 PRO A C 1
ATOM 781 O O . PRO A 1 101 ? 4.384 14.527 24.270 1.00 38.91 101 PRO A O 1
ATOM 784 N N . ARG A 1 102 ? 6.282 14.345 25.488 1.00 39.38 102 ARG A N 1
ATOM 785 C CA . ARG A 1 102 ? 5.662 13.600 26.584 1.00 39.38 102 ARG A CA 1
ATOM 786 C C . ARG A 1 102 ? 4.453 14.448 26.980 1.00 39.38 102 ARG A C 1
ATOM 788 O O . ARG A 1 102 ? 4.645 15.667 27.085 1.00 39.38 102 ARG A O 1
ATOM 795 N N . PRO A 1 103 ? 3.238 13.885 27.133 1.00 44.50 103 PRO A N 1
ATOM 796 C CA . PRO A 1 103 ? 2.171 14.661 27.746 1.00 44.50 103 PRO A CA 1
ATOM 797 C C . PRO A 1 103 ? 2.807 15.287 28.981 1.00 44.50 103 PRO A C 1
ATOM 799 O O . PRO A 1 103 ? 3.436 14.557 29.758 1.00 44.50 103 PRO A O 1
ATOM 802 N N . GLN A 1 104 ? 2.829 16.626 29.047 1.00 38.41 104 GLN A N 1
ATOM 803 C CA . GLN A 1 104 ? 3.472 17.312 30.161 1.00 38.41 104 GLN A CA 1
ATOM 804 C C . GLN A 1 104 ? 2.976 16.603 31.417 1.00 38.41 104 GLN A C 1
ATOM 806 O O . GLN A 1 104 ? 1.766 16.385 31.542 1.00 38.41 104 GLN A O 1
ATOM 811 N N . ARG A 1 105 ? 3.895 16.155 32.284 1.00 38.69 105 ARG A N 1
ATOM 812 C CA . ARG A 1 105 ? 3.526 15.692 33.625 1.00 38.69 105 ARG A CA 1
ATOM 813 C C . ARG A 1 105 ? 2.730 16.848 34.245 1.00 38.69 105 ARG A C 1
ATOM 815 O O . ARG A 1 105 ? 3.344 17.816 34.668 1.00 38.69 105 ARG A O 1
ATOM 822 N N . GLY A 1 106 ? 1.396 16.798 34.186 1.00 38.97 106 GLY A N 1
ATOM 823 C CA . GLY A 1 106 ? 0.523 17.888 34.638 1.00 38.97 106 GLY A CA 1
ATOM 824 C C . GLY A 1 106 ? -0.599 18.355 33.695 1.00 38.97 106 GLY A C 1
ATOM 825 O O . GLY A 1 106 ? -1.446 19.115 34.146 1.00 38.97 106 GLY A O 1
ATOM 826 N N . GLY A 1 107 ? -0.689 17.917 32.433 1.00 41.25 107 GLY A N 1
ATOM 827 C CA . GLY A 1 107 ? -1.898 18.179 31.630 1.00 41.25 107 GLY A CA 1
ATOM 828 C C . GLY A 1 107 ? -3.039 17.237 32.050 1.00 41.25 107 GLY A C 1
ATOM 829 O O . GLY A 1 107 ? -2.774 16.036 32.141 1.00 41.25 107 GLY A O 1
ATOM 830 N N . PRO A 1 108 ? -4.281 17.702 32.304 1.00 40.69 108 PRO A N 1
ATOM 831 C CA . PRO A 1 108 ? -5.360 16.826 32.751 1.00 40.69 108 PRO A CA 1
ATOM 832 C C . PRO A 1 108 ? -5.673 15.794 31.660 1.00 40.69 108 PRO A C 1
ATOM 834 O O . PRO A 1 108 ? -6.348 16.082 30.673 1.00 40.69 108 PRO A O 1
ATOM 837 N N . THR A 1 109 ? -5.172 14.567 31.829 1.00 50.81 109 THR A N 1
ATOM 838 C CA . THR A 1 109 ? -5.745 13.410 31.142 1.00 50.81 109 THR A CA 1
ATOM 839 C C . THR A 1 109 ? -7.155 13.289 31.686 1.00 50.81 109 THR A C 1
ATOM 841 O O . THR A 1 109 ? -7.347 13.159 32.895 1.00 50.81 109 THR A O 1
ATOM 844 N N . ALA A 1 110 ? -8.160 13.445 30.825 1.00 52.25 110 ALA A N 1
ATOM 845 C CA . ALA A 1 110 ? -9.522 13.331 31.313 1.00 52.25 110 ALA A CA 1
ATOM 846 C C . ALA A 1 110 ? -9.716 11.954 31.968 1.00 52.25 110 ALA A C 1
ATOM 848 O O . ALA A 1 110 ? -9.126 10.967 31.500 1.00 52.25 110 ALA A O 1
ATOM 849 N N . PRO A 1 111 ? -10.542 11.872 33.021 1.00 52.72 111 PRO A N 1
ATOM 850 C CA . PRO A 1 111 ? -10.777 10.628 33.735 1.00 52.72 111 PRO A CA 1
ATOM 851 C C . PRO A 1 111 ? -11.133 9.498 32.760 1.00 52.72 111 PRO A C 1
ATOM 853 O O . PRO A 1 111 ? -12.068 9.623 31.967 1.00 52.72 111 PRO A O 1
ATOM 856 N N . GLY A 1 112 ? -10.365 8.403 32.798 1.00 65.19 112 GLY A N 1
ATOM 857 C CA . GLY A 1 112 ? -10.643 7.206 32.000 1.00 65.19 112 GLY A CA 1
ATOM 858 C C . GLY A 1 112 ? -9.946 7.093 30.638 1.00 65.19 112 GLY A C 1
ATOM 859 O O . GLY A 1 112 ? -10.200 6.141 29.898 1.00 65.19 112 GLY A O 1
ATOM 860 N N . VAL A 1 113 ? -9.045 8.015 30.293 1.00 63.16 113 VAL A N 1
ATOM 861 C CA . VAL A 1 113 ? -8.261 7.941 29.051 1.00 63.16 113 VAL A CA 1
ATOM 862 C C . VAL A 1 113 ? -6.830 7.479 29.332 1.00 63.16 113 VAL A C 1
ATOM 864 O O . VAL A 1 113 ? -6.093 8.130 30.067 1.00 63.16 113 VAL A O 1
ATOM 867 N N . ARG A 1 114 ? -6.410 6.369 28.714 1.00 67.75 114 ARG A N 1
ATOM 868 C CA . ARG A 1 114 ? -5.024 5.886 28.726 1.00 67.75 114 ARG A CA 1
ATOM 869 C C . ARG A 1 114 ? -4.319 6.304 27.441 1.00 67.75 114 ARG A C 1
ATOM 871 O O . ARG A 1 114 ? -4.793 6.036 26.340 1.00 67.75 114 ARG A O 1
ATOM 878 N N . TYR A 1 115 ? -3.161 6.933 27.588 1.00 70.56 115 TYR A N 1
ATOM 879 C CA . TYR A 1 115 ? -2.283 7.275 26.474 1.00 70.56 115 TYR A CA 1
ATOM 880 C C . TYR A 1 115 ? -1.083 6.326 26.446 1.00 70.56 115 TYR A C 1
ATOM 882 O O . TYR A 1 115 ? -0.397 6.170 27.458 1.00 70.56 115 TYR A O 1
ATOM 890 N N . ARG A 1 116 ? -0.819 5.712 25.289 1.00 72.44 116 ARG A N 1
ATOM 891 C CA . ARG A 1 116 ? 0.332 4.840 25.050 1.00 72.44 116 ARG A CA 1
ATOM 892 C C . ARG A 1 116 ? 1.050 5.278 23.774 1.00 72.44 116 ARG A C 1
ATOM 894 O O . ARG A 1 116 ? 0.617 4.983 22.664 1.00 72.44 116 ARG A O 1
ATOM 901 N N . ALA A 1 117 ? 2.176 5.962 23.941 1.00 72.06 117 ALA A N 1
ATOM 902 C CA . ALA A 1 117 ? 3.176 6.017 22.881 1.00 72.06 117 ALA A CA 1
ATOM 903 C C . ALA A 1 117 ? 3.869 4.652 22.810 1.00 72.06 117 ALA A C 1
ATOM 905 O O . ALA A 1 117 ?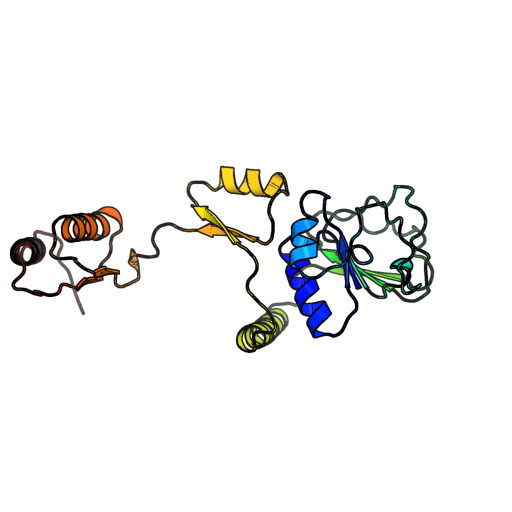 4.127 4.049 23.856 1.00 72.06 117 ALA A O 1
ATOM 906 N N . PHE A 1 118 ? 4.133 4.163 21.605 1.00 72.69 118 PHE A N 1
ATOM 907 C CA . PHE A 1 118 ? 4.865 2.918 21.402 1.00 72.69 118 PHE A CA 1
ATOM 908 C C . PHE A 1 118 ? 5.842 3.083 20.237 1.00 72.69 118 PHE A C 1
ATOM 910 O O . PHE A 1 118 ? 5.644 3.916 19.350 1.00 72.69 118 PHE A O 1
ATOM 917 N N . ASP A 1 119 ? 6.894 2.278 20.271 1.00 74.12 119 ASP A N 1
ATOM 918 C CA . ASP A 1 119 ? 7.823 2.088 19.167 1.00 74.12 119 ASP A CA 1
ATOM 919 C C . ASP A 1 119 ? 7.695 0.641 18.676 1.00 74.12 119 ASP A C 1
ATOM 921 O O . ASP A 1 119 ? 7.472 -0.273 19.477 1.00 74.12 119 ASP A O 1
ATOM 925 N N . LEU A 1 120 ? 7.808 0.423 17.365 1.00 73.94 120 LEU A N 1
ATOM 926 C CA . LEU A 1 120 ? 7.644 -0.906 16.766 1.00 73.94 120 LEU A CA 1
ATOM 927 C C . LEU A 1 120 ? 8.663 -1.928 17.289 1.00 73.94 120 LEU A C 1
ATOM 929 O O . LEU A 1 120 ? 8.368 -3.122 17.283 1.00 73.94 120 LEU A O 1
ATOM 933 N N . PHE A 1 121 ? 9.826 -1.478 17.762 1.00 74.75 121 PHE A N 1
ATOM 934 C CA . PHE A 1 121 ? 10.893 -2.338 18.265 1.00 74.75 121 PHE A CA 1
ATOM 935 C C . PHE A 1 121 ? 10.821 -2.592 19.779 1.00 74.75 121 PHE A C 1
ATOM 937 O O . PHE A 1 121 ? 11.485 -3.515 20.257 1.00 74.75 121 PHE A O 1
ATOM 944 N N . GLU A 1 122 ? 9.991 -1.852 20.531 1.00 80.56 122 GLU A N 1
ATOM 945 C CA . GLU A 1 122 ? 9.799 -2.036 21.984 1.00 80.56 122 GLU A CA 1
ATOM 946 C C . GLU A 1 122 ? 9.490 -3.499 22.391 1.00 80.56 122 GLU A C 1
ATOM 948 O O . GLU A 1 122 ? 10.048 -3.965 23.385 1.00 80.56 122 GLU A O 1
ATOM 953 N N . PRO A 1 123 ? 8.670 -4.272 21.647 1.00 83.62 123 PRO A N 1
ATOM 954 C CA . PRO A 1 123 ? 8.341 -5.658 21.996 1.00 83.62 123 PRO A CA 1
ATOM 955 C C . PRO A 1 123 ? 9.509 -6.659 21.953 1.00 83.62 123 PRO A C 1
ATOM 957 O O . PRO A 1 123 ? 9.365 -7.776 22.452 1.00 83.62 123 PRO A O 1
ATOM 960 N N . GLY A 1 124 ? 10.638 -6.302 21.332 1.00 84.50 124 GLY A N 1
ATOM 961 C CA . GLY A 1 124 ? 11.779 -7.195 21.134 1.00 84.50 124 GLY A CA 1
ATOM 962 C C . GLY A 1 124 ? 11.594 -8.227 20.009 1.00 84.50 124 GLY A C 1
ATOM 963 O O . GLY A 1 124 ? 10.501 -8.453 19.487 1.00 84.50 124 GLY A O 1
ATOM 964 N N . ARG A 1 125 ? 12.704 -8.867 19.609 1.00 81.06 125 ARG A N 1
ATOM 965 C CA . ARG A 1 125 ? 12.775 -9.744 18.420 1.00 81.06 125 ARG A CA 1
ATOM 966 C C . ARG A 1 125 ? 11.808 -10.925 18.465 1.00 81.06 125 ARG A C 1
ATOM 968 O O . ARG A 1 125 ? 11.146 -11.190 17.469 1.00 81.06 125 ARG A O 1
ATOM 975 N N . ALA A 1 126 ? 11.711 -11.603 19.608 1.00 87.31 126 ALA A N 1
ATOM 976 C CA . ALA A 1 126 ? 10.853 -12.778 19.759 1.00 87.31 126 ALA A CA 1
ATOM 977 C C . ALA A 1 126 ? 9.377 -12.439 19.509 1.00 87.31 126 ALA A C 1
ATOM 979 O O . ALA A 1 126 ? 8.688 -13.143 18.774 1.00 87.31 126 ALA A O 1
ATOM 980 N N . ARG A 1 127 ? 8.908 -11.310 20.054 1.00 90.88 127 ARG A N 1
ATOM 981 C CA . ARG A 1 127 ? 7.521 -10.878 19.881 1.00 90.88 127 ARG A CA 1
ATOM 982 C C . ARG A 1 127 ? 7.250 -10.341 18.478 1.00 90.88 127 ARG A C 1
ATOM 984 O O . ARG A 1 127 ? 6.210 -10.640 17.907 1.00 90.88 127 ARG A O 1
ATOM 991 N N . MET A 1 128 ? 8.204 -9.622 17.884 1.00 85.31 128 MET A N 1
ATOM 992 C CA . MET A 1 128 ? 8.105 -9.213 16.477 1.00 85.31 128 MET A CA 1
ATOM 993 C C . MET A 1 128 ? 8.031 -10.417 15.530 1.00 85.31 128 MET A C 1
ATOM 995 O O . MET A 1 128 ? 7.253 -10.393 14.584 1.00 85.31 128 MET A O 1
ATOM 999 N N . HIS A 1 129 ? 8.798 -11.479 15.789 1.00 82.25 129 HIS A N 1
ATOM 1000 C CA . HIS A 1 129 ? 8.730 -12.711 15.004 1.00 82.25 129 HIS A CA 1
ATOM 1001 C C . HIS A 1 129 ? 7.338 -13.354 15.068 1.00 82.25 129 HIS A C 1
ATOM 1003 O O . HIS A 1 129 ? 6.783 -13.695 14.028 1.00 82.25 129 HIS A O 1
ATOM 1009 N N . GLN A 1 130 ? 6.739 -13.439 16.261 1.00 92.69 130 GLN A N 1
ATOM 1010 C CA . GLN A 1 130 ? 5.361 -13.919 16.426 1.00 92.69 130 GLN A CA 1
ATOM 1011 C C . GLN A 1 130 ? 4.366 -13.074 15.621 1.00 92.69 130 GLN A C 1
ATOM 1013 O O . GLN A 1 130 ? 3.566 -13.627 14.874 1.00 92.69 130 GLN A O 1
ATOM 1018 N N . TYR A 1 131 ? 4.476 -11.742 15.680 1.00 91.31 131 TYR A N 1
ATOM 1019 C CA . TYR A 1 131 ? 3.625 -10.856 14.880 1.00 91.31 131 TYR A CA 1
ATOM 1020 C C . TYR A 1 131 ? 3.797 -11.073 13.375 1.00 91.31 131 TYR A C 1
ATOM 1022 O O . TYR A 1 131 ? 2.814 -11.042 12.644 1.00 91.31 131 TYR A O 1
ATOM 1030 N N . LEU A 1 132 ? 5.019 -11.311 12.891 1.00 88.38 132 LEU A N 1
ATOM 1031 C CA . LEU A 1 132 ? 5.253 -11.603 11.475 1.00 88.38 132 LEU A CA 1
ATOM 1032 C C . LEU A 1 132 ? 4.605 -12.924 11.043 1.00 88.38 132 LEU A C 1
ATOM 1034 O O . LEU A 1 132 ? 4.040 -12.972 9.955 1.00 88.38 132 LEU A O 1
ATOM 1038 N N . LEU A 1 133 ? 4.641 -13.961 11.886 1.00 91.25 133 LEU A N 1
ATOM 1039 C CA . LEU A 1 133 ? 3.972 -15.238 11.609 1.00 91.25 133 LEU A CA 1
ATOM 1040 C C . LEU A 1 133 ? 2.445 -15.097 11.597 1.00 91.25 133 LEU A C 1
ATOM 1042 O O . LEU A 1 133 ? 1.786 -15.609 10.694 1.00 91.25 133 LEU A O 1
ATOM 1046 N N . GLU A 1 134 ? 1.880 -14.370 12.562 1.00 94.44 134 GLU A N 1
ATOM 1047 C CA . GLU A 1 134 ? 0.441 -14.084 12.603 1.00 94.44 134 GLU A CA 1
ATOM 1048 C C . GLU A 1 134 ? -0.002 -13.280 11.377 1.00 94.44 134 GLU A C 1
ATOM 1050 O O . GLU A 1 134 ? -0.994 -13.620 10.733 1.00 94.44 134 GLU A O 1
ATOM 1055 N N . LEU A 1 135 ? 0.758 -12.245 11.006 1.00 91.69 135 LEU A N 1
ATOM 1056 C CA . LEU A 1 135 ? 0.478 -11.452 9.812 1.00 91.69 135 LEU A CA 1
ATOM 1057 C C . LEU A 1 135 ? 0.587 -12.293 8.537 1.00 91.69 135 LEU A C 1
ATOM 1059 O O . LEU A 1 135 ? -0.282 -12.162 7.681 1.00 91.69 135 LEU A O 1
ATOM 1063 N N . ALA A 1 136 ? 1.602 -13.157 8.414 1.00 89.19 136 ALA A N 1
ATOM 1064 C CA . ALA A 1 136 ? 1.764 -14.048 7.263 1.00 89.19 136 ALA A CA 1
ATOM 1065 C C . ALA A 1 136 ? 0.534 -14.943 7.074 1.00 89.19 136 ALA A C 1
ATOM 1067 O O . ALA A 1 136 ? -0.038 -14.966 5.989 1.00 89.19 136 ALA A O 1
ATOM 1068 N N . LYS A 1 137 ? 0.046 -15.561 8.156 1.00 93.50 137 LYS A N 1
ATOM 1069 C CA . LYS A 1 137 ? -1.181 -16.364 8.124 1.00 93.50 137 LYS A CA 1
ATOM 1070 C C . LYS A 1 137 ? -2.392 -15.560 7.635 1.00 93.50 137 LYS A C 1
ATOM 1072 O O . LYS A 1 137 ? -3.150 -16.039 6.799 1.00 93.50 137 LYS A O 1
ATOM 1077 N N . LEU A 1 138 ? -2.561 -14.324 8.107 1.00 94.38 138 LEU A N 1
ATOM 1078 C CA . LEU A 1 138 ? -3.668 -13.467 7.667 1.00 94.38 138 LEU A CA 1
ATOM 1079 C C . LEU A 1 138 ? -3.554 -13.042 6.191 1.00 94.38 138 LEU A C 1
ATOM 1081 O O . LEU A 1 138 ? -4.576 -12.792 5.550 1.00 94.38 138 LEU A O 1
ATOM 1085 N N . PHE A 1 139 ? -2.338 -12.932 5.647 1.00 92.19 139 PHE A N 1
ATOM 1086 C CA . PHE A 1 139 ? -2.134 -12.729 4.210 1.00 92.19 139 PHE A CA 1
ATOM 1087 C C . PHE A 1 139 ? -2.475 -13.990 3.410 1.00 92.19 139 PHE A C 1
ATOM 1089 O O . PHE A 1 139 ? -3.177 -13.880 2.405 1.00 92.19 139 PHE A O 1
ATOM 1096 N N . ASP A 1 140 ? -2.044 -15.165 3.872 1.00 93.44 140 ASP A N 1
ATOM 1097 C CA . ASP A 1 140 ? -2.317 -16.450 3.215 1.00 93.44 140 ASP A CA 1
ATOM 1098 C C . ASP A 1 140 ? -3.821 -16.762 3.171 1.00 93.44 140 ASP A C 1
ATOM 1100 O O . ASP A 1 140 ? -4.341 -17.226 2.158 1.00 93.44 140 ASP A O 1
ATOM 1104 N N . GLU A 1 141 ? -4.552 -16.428 4.238 1.00 94.31 141 GLU A N 1
ATOM 1105 C CA . GLU A 1 141 ? -6.014 -16.555 4.319 1.00 94.31 141 GLU A CA 1
ATOM 1106 C C . GLU A 1 141 ? -6.766 -15.478 3.507 1.00 94.31 141 GLU A C 1
ATOM 1108 O O . GLU A 1 141 ? -7.996 -15.491 3.430 1.00 94.31 141 GLU A O 1
ATOM 1113 N N . GLY A 1 142 ? -6.058 -14.512 2.912 1.00 92.88 142 GLY A N 1
ATOM 1114 C CA . GLY A 1 142 ? -6.650 -13.422 2.131 1.00 92.88 142 GLY A CA 1
ATOM 1115 C C . GLY A 1 142 ? -7.414 -12.381 2.959 1.00 92.88 142 GLY A C 1
ATOM 1116 O O . GLY A 1 142 ? -8.082 -11.511 2.386 1.00 92.88 142 GLY A O 1
ATOM 1117 N N . VAL A 1 143 ? -7.306 -12.445 4.292 1.00 94.31 143 VAL A N 1
ATOM 1118 C CA . VAL A 1 143 ? -7.857 -11.456 5.232 1.00 94.31 143 VAL A CA 1
ATOM 1119 C C . VAL A 1 143 ? -7.143 -10.119 5.062 1.00 94.31 143 VAL A C 1
ATOM 1121 O O . VAL A 1 143 ? -7.787 -9.070 4.989 1.00 94.31 143 VAL A O 1
ATOM 1124 N N . LEU A 1 144 ? -5.811 -10.156 4.986 1.00 93.00 144 LEU A N 1
ATOM 1125 C CA . LEU A 1 144 ? -4.989 -9.002 4.656 1.00 93.00 144 LEU A CA 1
ATOM 1126 C C . LEU A 1 144 ? -4.625 -9.029 3.175 1.00 93.00 144 LEU A C 1
ATOM 1128 O O . LEU A 1 144 ? -4.214 -10.046 2.625 1.00 93.00 144 LEU A O 1
ATOM 1132 N N . ARG A 1 145 ? -4.736 -7.872 2.526 1.00 93.00 145 ARG A N 1
ATOM 1133 C CA . ARG A 1 145 ? -4.320 -7.657 1.140 1.00 93.00 145 ARG A CA 1
ATOM 1134 C C . ARG A 1 145 ? -3.149 -6.683 1.085 1.00 93.00 145 ARG A C 1
ATOM 1136 O O . ARG A 1 145 ? -3.157 -5.686 1.825 1.00 93.00 145 ARG A O 1
ATOM 1143 N N . PRO A 1 146 ? -2.162 -6.925 0.201 1.00 89.94 146 PRO A N 1
ATOM 1144 C CA . PRO A 1 146 ? -1.089 -5.975 -0.047 1.00 89.94 146 PRO A CA 1
ATOM 1145 C C . PRO A 1 146 ? -1.641 -4.585 -0.367 1.00 89.94 146 PRO A C 1
ATOM 1147 O O . PRO A 1 146 ? -2.618 -4.428 -1.101 1.00 89.94 146 PRO A O 1
ATOM 1150 N N . LEU A 1 147 ? -1.020 -3.564 0.217 1.00 89.81 147 LEU A N 1
ATOM 1151 C CA . LEU A 1 147 ? -1.433 -2.180 0.013 1.00 89.81 147 LEU A CA 1
ATOM 1152 C C . LEU A 1 147 ? -1.010 -1.685 -1.375 1.00 89.81 147 LEU A C 1
ATOM 1154 O O . LEU A 1 147 ? -0.006 -2.166 -1.901 1.00 89.81 147 LEU A O 1
ATOM 1158 N N . PRO A 1 148 ? -1.690 -0.671 -1.940 1.00 91.06 148 PRO A N 1
ATOM 1159 C CA . PRO A 1 148 ? -1.218 -0.002 -3.146 1.00 91.06 148 PRO A CA 1
ATOM 1160 C C . PRO A 1 148 ? 0.225 0.484 -2.975 1.00 91.06 148 PRO A C 1
ATOM 1162 O O . PRO A 1 148 ? 0.549 1.162 -1.993 1.00 91.06 148 PRO A O 1
ATOM 1165 N N . VAL A 1 149 ? 1.088 0.132 -3.928 1.00 90.12 149 VAL A N 1
ATOM 1166 C CA . VAL A 1 149 ? 2.505 0.503 -3.919 1.00 90.12 149 VAL A CA 1
ATOM 1167 C C . VAL A 1 149 ? 2.782 1.526 -5.010 1.00 90.12 149 VAL A C 1
ATOM 1169 O O . VAL A 1 149 ? 2.438 1.326 -6.170 1.00 90.12 149 VAL A O 1
ATOM 1172 N N . THR A 1 150 ? 3.457 2.614 -4.646 1.00 91.62 150 THR A N 1
ATOM 1173 C CA . THR A 1 150 ? 4.104 3.509 -5.610 1.00 91.62 150 THR A CA 1
ATOM 1174 C C . THR A 1 150 ? 5.595 3.192 -5.640 1.00 91.62 150 THR A C 1
ATOM 1176 O O . THR A 1 150 ? 6.326 3.519 -4.702 1.00 91.62 150 THR A O 1
ATOM 1179 N N . GLY A 1 151 ? 6.028 2.518 -6.703 1.00 90.50 151 GLY A N 1
ATOM 1180 C CA . GLY A 1 151 ? 7.422 2.140 -6.910 1.00 90.50 151 GLY A CA 1
ATOM 1181 C C . GLY A 1 151 ? 8.247 3.275 -7.514 1.00 90.50 151 GLY A C 1
ATOM 1182 O O . GLY A 1 151 ? 7.812 3.943 -8.451 1.00 90.50 151 GLY A O 1
ATOM 1183 N N . PHE A 1 152 ? 9.456 3.467 -7.002 1.00 90.69 152 PHE A N 1
ATOM 1184 C CA . PHE A 1 152 ? 10.495 4.284 -7.620 1.00 90.69 152 PHE A CA 1
ATOM 1185 C C . PHE A 1 152 ? 11.753 3.441 -7.767 1.00 90.69 152 PHE A C 1
ATOM 1187 O O . PHE A 1 152 ? 12.058 2.624 -6.907 1.00 90.69 152 PHE A O 1
ATOM 1194 N N . ASP A 1 153 ? 12.513 3.643 -8.831 1.00 90.56 153 ASP A N 1
ATOM 1195 C CA . ASP A 1 153 ? 13.869 3.102 -8.912 1.00 90.56 153 ASP A CA 1
ATOM 1196 C C . ASP A 1 153 ? 14.763 3.759 -7.844 1.00 90.56 153 ASP A C 1
ATOM 1198 O O . ASP A 1 153 ? 14.640 4.966 -7.605 1.00 90.56 153 ASP A O 1
ATOM 1202 N N . ILE A 1 154 ? 15.664 3.001 -7.208 1.00 88.19 154 ILE A N 1
ATOM 1203 C CA . ILE A 1 154 ? 16.601 3.518 -6.196 1.00 88.19 154 ILE A CA 1
ATOM 1204 C C . ILE A 1 154 ? 17.433 4.694 -6.722 1.00 88.19 154 ILE A C 1
ATOM 1206 O O . ILE A 1 154 ? 17.690 5.648 -5.990 1.00 88.19 154 ILE A O 1
ATOM 1210 N N . ARG A 1 155 ? 17.762 4.706 -8.021 1.00 88.88 155 ARG A N 1
ATOM 1211 C CA . ARG A 1 155 ? 18.481 5.804 -8.690 1.00 88.88 155 ARG A CA 1
ATOM 1212 C C . ARG A 1 155 ? 17.681 7.111 -8.681 1.00 88.88 155 ARG A C 1
ATOM 1214 O O . ARG A 1 155 ? 18.237 8.187 -8.867 1.00 88.88 155 ARG A O 1
ATOM 1221 N N . ARG A 1 156 ? 16.368 7.038 -8.438 1.00 92.88 156 ARG A N 1
ATOM 1222 C CA . ARG A 1 156 ? 15.444 8.175 -8.298 1.00 92.88 156 ARG A CA 1
ATOM 1223 C C . ARG A 1 156 ? 15.019 8.417 -6.845 1.00 92.88 156 ARG A C 1
ATOM 1225 O O . ARG A 1 156 ? 14.015 9.099 -6.621 1.00 92.88 156 ARG A O 1
ATOM 1232 N N . ALA A 1 157 ? 15.771 7.922 -5.859 1.00 91.31 157 ALA A N 1
ATOM 1233 C CA . ALA A 1 157 ? 15.459 8.086 -4.438 1.00 91.31 157 ALA A CA 1
ATOM 1234 C C . ALA A 1 157 ? 15.137 9.538 -4.016 1.00 91.31 157 ALA A C 1
ATOM 1236 O O . ALA A 1 157 ? 14.138 9.720 -3.317 1.00 91.31 157 ALA A O 1
ATOM 1237 N N . PRO A 1 158 ? 15.840 10.596 -4.478 1.00 94.19 158 PRO A N 1
ATOM 1238 C CA . PRO A 1 158 ? 15.465 11.971 -4.130 1.00 94.19 158 PRO A CA 1
ATOM 1239 C C . PRO A 1 158 ? 14.046 12.356 -4.578 1.00 94.19 158 PRO A C 1
ATOM 1241 O O . PRO A 1 158 ? 13.316 13.038 -3.857 1.00 94.19 158 PRO A O 1
ATOM 1244 N N . ALA A 1 159 ? 13.609 11.880 -5.749 1.00 93.06 159 ALA A N 1
ATOM 1245 C CA . ALA A 1 159 ? 12.248 12.106 -6.231 1.00 93.06 159 ALA A CA 1
ATOM 1246 C C . ALA A 1 159 ? 11.216 11.333 -5.395 1.00 93.06 159 ALA A C 1
ATOM 1248 O O . ALA A 1 159 ? 10.155 11.883 -5.097 1.00 93.06 159 ALA A O 1
ATOM 1249 N N . ALA A 1 160 ? 11.543 10.105 -4.980 1.00 90.62 160 ALA A N 1
ATOM 1250 C CA . ALA A 1 160 ? 10.706 9.302 -4.092 1.00 90.62 160 ALA A CA 1
ATOM 1251 C C . ALA A 1 160 ? 10.544 9.960 -2.711 1.00 90.62 160 ALA A C 1
ATOM 1253 O O . ALA A 1 160 ? 9.431 10.056 -2.199 1.00 90.62 160 ALA A O 1
ATOM 1254 N N . LEU A 1 161 ? 11.630 10.487 -2.136 1.00 90.25 161 LEU A N 1
ATOM 1255 C CA . LEU A 1 161 ? 11.609 11.202 -0.857 1.00 90.25 161 LEU A CA 1
ATOM 1256 C C . LEU A 1 161 ? 10.816 12.509 -0.945 1.00 90.25 161 LEU A C 1
ATOM 1258 O O . LEU A 1 161 ? 10.029 12.806 -0.049 1.00 90.25 161 LEU A O 1
ATOM 1262 N N . ARG A 1 162 ? 10.940 13.257 -2.048 1.00 92.88 162 ARG A N 1
ATOM 1263 C CA . ARG A 1 162 ? 10.104 14.442 -2.302 1.00 92.88 162 ARG A CA 1
ATOM 1264 C C . ARG A 1 162 ? 8.625 14.078 -2.464 1.00 92.88 162 ARG A C 1
ATOM 1266 O O . ARG A 1 162 ? 7.754 14.791 -1.979 1.00 92.88 162 ARG A O 1
ATOM 1273 N N . TYR A 1 163 ? 8.325 12.968 -3.133 1.00 89.44 163 TYR A N 1
ATOM 1274 C CA . TYR A 1 163 ? 6.957 12.465 -3.258 1.00 89.44 163 TYR A CA 1
ATOM 1275 C C . TYR A 1 163 ? 6.376 12.042 -1.897 1.00 89.44 163 TYR A C 1
ATOM 1277 O O . TYR A 1 163 ? 5.221 12.348 -1.582 1.00 89.44 163 TYR A O 1
ATOM 1285 N N . LEU A 1 164 ? 7.194 11.395 -1.062 1.00 86.69 164 LEU A N 1
ATOM 1286 C CA . LEU A 1 164 ? 6.850 11.012 0.304 1.00 86.69 164 LEU A CA 1
ATOM 1287 C C . LEU A 1 164 ? 6.584 12.243 1.185 1.00 86.69 164 LEU A C 1
ATOM 1289 O O . LEU A 1 164 ? 5.537 12.292 1.833 1.00 86.69 164 LEU A O 1
ATOM 1293 N N . SER A 1 165 ? 7.474 13.244 1.166 1.00 86.06 165 SER A N 1
ATOM 1294 C CA . SER A 1 165 ? 7.389 14.448 2.010 1.00 86.06 165 SER A CA 1
ATOM 1295 C C . SER A 1 165 ? 6.182 15.330 1.696 1.00 86.06 165 SER A C 1
ATOM 1297 O O . SER A 1 165 ? 5.630 15.966 2.589 1.00 86.06 165 SER A O 1
ATOM 1299 N N . GLN A 1 166 ? 5.699 15.309 0.451 1.00 87.94 166 GLN A N 1
ATOM 1300 C CA . GLN A 1 166 ? 4.455 15.978 0.059 1.00 87.94 166 GLN A CA 1
ATOM 1301 C C . GLN A 1 166 ? 3.196 15.298 0.624 1.00 87.94 166 GLN A C 1
ATOM 1303 O O . GLN A 1 166 ? 2.094 15.811 0.440 1.00 87.94 166 GLN A O 1
ATOM 1308 N N . ALA A 1 167 ? 3.324 14.123 1.256 1.00 81.62 167 ALA A N 1
ATOM 1309 C CA . ALA A 1 167 ? 2.219 13.334 1.802 1.00 81.62 167 ALA A CA 1
ATOM 1310 C C . ALA A 1 167 ? 1.080 13.078 0.792 1.00 81.62 167 ALA A C 1
ATOM 1312 O O . ALA A 1 167 ? -0.069 12.852 1.178 1.00 81.62 167 ALA A O 1
ATOM 1313 N N . ARG A 1 168 ? 1.384 13.088 -0.514 1.00 78.31 168 ARG A N 1
ATOM 1314 C CA . ARG A 1 168 ? 0.418 12.852 -1.603 1.00 78.31 168 ARG A CA 1
ATOM 1315 C C . ARG A 1 168 ? 0.153 11.372 -1.852 1.00 78.31 168 ARG A C 1
ATOM 1317 O O . ARG A 1 168 ? -0.892 11.034 -2.392 1.00 78.31 168 ARG A O 1
ATOM 1324 N N . HIS A 1 169 ? 1.063 10.510 -1.416 1.00 86.12 169 HIS A N 1
ATOM 1325 C CA . HIS A 1 169 ? 0.987 9.071 -1.621 1.00 86.12 169 HIS A CA 1
ATOM 1326 C C . HIS A 1 169 ? -0.246 8.436 -0.964 1.00 86.12 169 HIS A C 1
ATOM 1328 O O . HIS A 1 169 ? -0.702 8.856 0.108 1.00 86.12 169 HIS A O 1
ATOM 1334 N N . VAL A 1 170 ? -0.762 7.401 -1.615 1.00 88.81 170 VAL A N 1
ATOM 1335 C CA . VAL A 1 170 ? -1.734 6.454 -1.066 1.00 88.81 170 VAL A CA 1
ATOM 1336 C C . VAL A 1 170 ? -1.015 5.119 -0.913 1.00 88.81 170 VAL A C 1
ATOM 1338 O O . VAL A 1 170 ? -0.253 4.730 -1.794 1.00 88.81 170 VAL A O 1
ATOM 1341 N N . GLY A 1 171 ? -1.217 4.440 0.215 1.00 89.12 171 GLY A N 1
ATOM 1342 C CA . GLY A 1 171 ? -0.530 3.184 0.506 1.00 89.12 171 GLY A CA 1
ATOM 1343 C C . GLY A 1 171 ? 0.955 3.383 0.826 1.00 89.12 171 GLY A C 1
ATOM 1344 O O . GLY A 1 171 ? 1.297 4.170 1.715 1.00 89.12 171 GLY A O 1
ATOM 1345 N N . LYS A 1 172 ? 1.838 2.635 0.153 1.00 86.94 172 LYS A N 1
ATOM 1346 C CA . LYS A 1 172 ? 3.272 2.553 0.477 1.00 86.94 172 LYS A CA 1
ATOM 1347 C C . LYS A 1 172 ? 4.149 3.017 -0.689 1.00 86.94 172 LYS A C 1
ATOM 1349 O O . LYS A 1 172 ? 3.948 2.617 -1.829 1.00 86.94 172 LYS A O 1
ATOM 1354 N N . VAL A 1 173 ? 5.162 3.831 -0.393 1.00 89.38 173 VAL A N 1
ATOM 1355 C CA . VAL A 1 173 ? 6.233 4.168 -1.347 1.00 89.38 173 VAL A CA 1
ATOM 1356 C C . VAL A 1 173 ? 7.364 3.156 -1.181 1.00 89.38 173 VAL A C 1
ATOM 1358 O O . VAL A 1 173 ? 7.803 2.921 -0.054 1.00 89.38 173 VAL A O 1
ATOM 1361 N N . VAL A 1 174 ? 7.812 2.554 -2.281 1.00 90.25 174 VAL A N 1
ATOM 1362 C CA . VAL A 1 174 ? 8.850 1.511 -2.291 1.00 90.25 174 VAL A CA 1
ATOM 1363 C C . VAL A 1 174 ? 9.962 1.904 -3.255 1.00 90.25 174 VAL A C 1
ATOM 1365 O O . VAL A 1 174 ? 9.695 2.391 -4.353 1.00 90.25 174 VAL A O 1
ATOM 1368 N N . LEU A 1 175 ? 11.209 1.685 -2.836 1.00 88.00 175 LEU A N 1
ATOM 1369 C CA . LEU A 1 175 ? 12.376 1.789 -3.703 1.00 88.00 175 LEU A CA 1
ATOM 1370 C C . LEU A 1 175 ? 12.688 0.406 -4.269 1.00 88.00 175 LEU A C 1
ATOM 1372 O O . LEU A 1 175 ? 12.821 -0.564 -3.529 1.00 88.00 175 LEU A O 1
ATOM 1376 N N . THR A 1 176 ? 12.769 0.333 -5.587 1.00 87.25 176 THR A N 1
ATOM 1377 C CA . THR A 1 176 ? 13.132 -0.861 -6.342 1.00 87.25 176 THR A CA 1
ATOM 1378 C C . THR A 1 176 ? 14.618 -0.794 -6.649 1.00 87.25 176 THR A C 1
ATOM 1380 O O . THR A 1 176 ? 15.119 0.233 -7.108 1.00 87.25 176 THR A O 1
ATOM 1383 N N . MET A 1 177 ? 15.331 -1.874 -6.353 1.00 77.06 177 MET A N 1
ATOM 1384 C CA . MET A 1 177 ? 16.727 -2.007 -6.739 1.00 77.06 177 MET A CA 1
ATOM 1385 C C . MET A 1 177 ? 16.763 -2.516 -8.184 1.00 77.06 177 MET A C 1
ATOM 1387 O O . MET A 1 177 ? 16.146 -3.552 -8.454 1.00 77.06 177 MET A O 1
ATOM 1391 N N . PRO A 1 178 ? 17.425 -1.817 -9.123 1.00 68.44 178 PRO A N 1
ATOM 1392 C CA . PRO A 1 178 ? 17.781 -2.432 -10.386 1.00 68.44 178 PRO A CA 1
ATOM 1393 C C . PRO A 1 178 ? 18.675 -3.639 -10.076 1.00 68.44 178 PRO A C 1
ATOM 1395 O O . PRO A 1 178 ? 19.485 -3.591 -9.155 1.00 68.44 178 PRO A O 1
ATOM 1398 N N . ASP A 1 179 ? 18.477 -4.714 -10.834 1.00 64.12 179 ASP A N 1
ATOM 1399 C CA . ASP A 1 179 ? 19.300 -5.931 -10.834 1.00 64.12 179 ASP A CA 1
ATOM 1400 C C . ASP A 1 179 ? 18.937 -7.031 -9.819 1.00 64.12 179 ASP A C 1
ATOM 1402 O O . ASP A 1 179 ? 19.782 -7.604 -9.140 1.00 64.12 179 ASP A O 1
ATOM 1406 N N . VAL A 1 180 ? 17.673 -7.467 -9.849 1.00 55.69 180 VAL A N 1
ATOM 1407 C CA . VAL A 1 180 ? 17.322 -8.852 -9.449 1.00 55.69 180 VAL A CA 1
ATOM 1408 C C . VAL A 1 180 ? 17.713 -9.880 -10.526 1.00 55.69 180 VAL A C 1
ATOM 1410 O O . VAL A 1 180 ? 17.602 -11.084 -10.316 1.00 55.69 180 VAL A O 1
ATOM 1413 N N . TRP A 1 181 ? 18.151 -9.422 -11.704 1.00 54.78 181 TRP A N 1
ATOM 1414 C CA . TRP A 1 181 ? 18.434 -10.286 -12.852 1.00 54.78 181 TRP A CA 1
ATOM 1415 C C . TRP A 1 181 ? 19.762 -11.043 -12.713 1.00 54.78 181 TRP A C 1
ATOM 1417 O O . TRP A 1 181 ? 19.893 -12.134 -13.257 1.00 54.78 181 TRP A O 1
ATOM 1427 N N . ALA A 1 182 ? 20.716 -10.526 -11.932 1.00 56.19 182 ALA A N 1
ATOM 1428 C CA . ALA A 1 182 ? 22.011 -11.178 -11.723 1.00 56.19 182 ALA A CA 1
ATOM 1429 C C . ALA A 1 182 ? 21.914 -12.496 -10.922 1.00 56.19 182 ALA A C 1
ATOM 1431 O O . ALA A 1 182 ? 22.806 -13.338 -11.011 1.00 56.19 182 ALA A O 1
ATOM 1432 N N . ALA A 1 183 ? 20.835 -12.692 -10.154 1.00 59.41 183 ALA A N 1
ATOM 1433 C CA . ALA A 1 183 ? 20.660 -13.855 -9.281 1.00 59.41 183 ALA A CA 1
ATOM 1434 C C . ALA A 1 183 ? 19.747 -14.954 -9.861 1.00 59.41 183 ALA A C 1
ATOM 1436 O O . ALA A 1 183 ? 19.596 -15.996 -9.227 1.00 59.41 183 ALA A O 1
ATOM 1437 N N . GLY A 1 184 ? 19.123 -14.746 -11.029 1.00 69.69 184 GLY A N 1
ATOM 1438 C CA . GLY A 1 184 ? 18.089 -15.644 -11.557 1.00 69.69 184 GLY A CA 1
ATOM 1439 C C . GLY A 1 184 ? 18.204 -15.955 -13.049 1.00 69.69 184 GLY A C 1
ATOM 1440 O O . GLY A 1 184 ? 19.018 -15.382 -13.771 1.00 69.69 184 GLY A O 1
ATOM 1441 N N . THR A 1 185 ? 17.357 -16.876 -13.512 1.00 82.06 185 THR A N 1
ATOM 1442 C CA . THR A 1 185 ? 17.248 -17.252 -14.927 1.00 82.06 185 THR A CA 1
ATOM 1443 C C . THR A 1 185 ? 16.299 -16.319 -15.671 1.00 82.06 185 THR A C 1
ATOM 1445 O O . THR A 1 185 ? 15.141 -16.167 -15.283 1.00 82.06 185 THR A O 1
ATOM 1448 N N . VAL A 1 186 ? 16.760 -15.727 -16.774 1.00 82.00 186 VAL A N 1
ATOM 1449 C CA . VAL A 1 186 ? 15.953 -14.860 -17.643 1.00 82.00 186 VAL A CA 1
ATOM 1450 C C . VAL A 1 186 ? 15.417 -15.660 -18.828 1.00 82.00 186 VAL A C 1
ATOM 1452 O O . VAL A 1 186 ? 16.179 -16.124 -19.673 1.00 82.00 186 VAL A O 1
ATOM 1455 N N . LEU A 1 187 ? 14.093 -15.806 -18.907 1.00 86.50 187 LEU A N 1
ATOM 1456 C CA . LEU A 1 187 ? 13.396 -16.433 -20.032 1.00 86.50 187 LEU A CA 1
ATOM 1457 C C . LEU A 1 187 ? 12.999 -15.380 -21.076 1.00 86.50 187 LEU A C 1
ATOM 1459 O O . LEU A 1 187 ? 12.305 -14.417 -20.757 1.00 86.50 187 LEU A O 1
ATOM 1463 N N . ILE A 1 188 ? 13.384 -15.591 -22.336 1.00 85.50 188 ILE A N 1
ATOM 1464 C CA . ILE A 1 188 ? 13.074 -14.699 -23.460 1.00 85.50 188 ILE A CA 1
ATOM 1465 C C . ILE A 1 188 ? 12.265 -15.469 -24.505 1.00 85.50 188 ILE A C 1
ATOM 1467 O O . ILE A 1 188 ? 12.791 -16.303 -25.244 1.00 85.50 188 ILE A O 1
ATOM 1471 N N . THR A 1 189 ? 10.968 -15.170 -24.594 1.00 84.38 189 THR A N 1
ATOM 1472 C CA . THR A 1 189 ? 10.068 -15.726 -25.614 1.00 84.38 189 THR A CA 1
ATOM 1473 C C . THR A 1 189 ? 10.270 -15.021 -26.955 1.00 84.38 189 THR A C 1
ATOM 1475 O O . THR A 1 189 ? 10.256 -13.795 -27.021 1.00 84.38 189 THR A O 1
ATOM 1478 N N . GLY A 1 190 ? 10.456 -15.780 -28.034 1.00 82.56 190 GLY A N 1
ATOM 1479 C CA . GLY A 1 190 ? 10.939 -15.249 -29.312 1.00 82.56 190 GLY A CA 1
ATOM 1480 C C . GLY A 1 190 ? 12.439 -14.923 -29.305 1.00 82.56 190 GLY A C 1
ATOM 1481 O O . GLY A 1 190 ? 12.888 -14.134 -30.135 1.00 82.56 190 GLY A O 1
ATOM 1482 N N . GLY A 1 191 ? 13.214 -15.517 -28.387 1.00 80.88 191 GLY A N 1
ATOM 1483 C CA . GLY A 1 191 ? 14.620 -15.176 -28.131 1.00 80.88 191 GLY A CA 1
ATOM 1484 C C . GLY A 1 191 ? 15.574 -15.346 -29.319 1.00 80.88 191 GLY A C 1
ATOM 1485 O O . GLY A 1 191 ? 16.623 -14.715 -29.360 1.00 80.88 191 GLY A O 1
ATOM 1486 N N . THR A 1 192 ? 15.193 -16.141 -30.319 1.00 81.38 192 THR A N 1
ATOM 1487 C CA . THR A 1 192 ? 15.980 -16.369 -31.542 1.00 81.38 192 THR A CA 1
ATOM 1488 C C . THR A 1 192 ? 15.636 -15.416 -32.696 1.00 81.38 192 THR A C 1
ATOM 1490 O O . THR A 1 192 ? 16.253 -15.495 -33.757 1.00 81.38 192 THR A O 1
ATOM 1493 N N . GLY A 1 193 ? 14.662 -14.513 -32.517 1.00 77.81 193 GLY A N 1
ATOM 1494 C CA . GLY A 1 193 ? 14.366 -13.428 -33.459 1.00 77.81 193 GLY A CA 1
ATOM 1495 C C . GLY A 1 193 ? 15.263 -12.201 -33.246 1.00 77.81 193 GLY A C 1
ATOM 1496 O O . GLY A 1 193 ? 15.957 -12.103 -32.238 1.00 77.81 193 GLY A O 1
ATOM 1497 N N . MET A 1 194 ? 15.215 -11.227 -34.161 1.00 78.00 194 MET A N 1
ATOM 1498 C CA . MET A 1 194 ? 16.062 -10.017 -34.116 1.00 78.00 194 MET A CA 1
ATOM 1499 C C . MET A 1 194 ? 15.976 -9.262 -32.778 1.00 78.00 194 MET A C 1
ATOM 1501 O O . MET A 1 194 ? 16.993 -9.019 -32.132 1.00 78.00 194 MET A O 1
ATOM 1505 N N . ALA A 1 195 ? 14.759 -8.938 -32.329 1.00 77.31 195 ALA A N 1
ATOM 1506 C CA . ALA A 1 195 ? 14.547 -8.227 -31.068 1.00 77.31 195 ALA A CA 1
ATOM 1507 C C . ALA A 1 195 ? 14.904 -9.091 -29.846 1.00 77.31 195 ALA A C 1
ATOM 1509 O O . ALA A 1 195 ? 15.564 -8.612 -28.928 1.00 77.31 195 ALA A O 1
ATOM 1510 N N . GLY A 1 196 ? 14.521 -10.373 -29.856 1.00 81.50 196 GLY A N 1
ATOM 1511 C CA . GLY A 1 196 ? 14.828 -11.308 -28.771 1.00 81.50 196 GLY A CA 1
ATOM 1512 C C . GLY A 1 196 ? 16.332 -11.496 -28.570 1.00 81.50 196 GLY A C 1
ATOM 1513 O O . GLY A 1 196 ? 16.806 -11.465 -27.438 1.00 81.50 196 GLY A O 1
ATOM 1514 N N . SER A 1 197 ? 17.088 -11.582 -29.667 1.00 82.38 197 SER A N 1
ATOM 1515 C CA . SER A 1 197 ? 18.545 -11.701 -29.649 1.00 82.38 197 SER A CA 1
ATOM 1516 C C . SER A 1 197 ? 19.217 -10.416 -29.141 1.00 82.38 197 SER A C 1
ATOM 1518 O O . SER A 1 197 ? 20.107 -10.461 -28.294 1.00 82.38 197 SER A O 1
ATOM 1520 N N . ALA A 1 198 ? 18.753 -9.242 -29.579 1.00 84.31 198 ALA A N 1
ATOM 1521 C CA . ALA A 1 198 ? 19.276 -7.968 -29.083 1.00 84.31 198 ALA A CA 1
ATOM 1522 C C . ALA A 1 198 ? 19.033 -7.789 -27.573 1.00 84.31 198 ALA A C 1
ATOM 1524 O O . ALA A 1 198 ? 19.941 -7.397 -26.840 1.00 84.31 198 ALA A O 1
ATOM 1525 N N . VAL A 1 199 ? 17.831 -8.134 -27.099 1.00 83.00 199 VAL A N 1
ATOM 1526 C CA . VAL A 1 199 ? 17.484 -8.101 -25.671 1.00 83.00 199 VAL A CA 1
ATOM 1527 C C . VAL A 1 199 ? 18.348 -9.086 -24.889 1.00 83.00 199 VAL A C 1
ATOM 1529 O O . VAL A 1 199 ? 18.954 -8.694 -23.898 1.00 83.00 199 VAL A O 1
ATOM 1532 N N . ALA A 1 200 ? 18.487 -10.326 -25.357 1.00 84.19 200 ALA A N 1
ATOM 1533 C CA . ALA A 1 200 ? 19.321 -11.336 -24.712 1.00 84.19 200 ALA A CA 1
ATOM 1534 C C . ALA A 1 200 ? 20.790 -10.887 -24.574 1.00 84.19 200 ALA A C 1
ATOM 1536 O O . ALA A 1 200 ? 21.396 -11.061 -23.518 1.00 84.19 200 ALA A O 1
ATOM 1537 N N . ARG A 1 201 ? 21.365 -10.235 -25.594 1.00 84.50 201 ARG A N 1
ATOM 1538 C CA . ARG A 1 201 ? 22.734 -9.690 -25.509 1.00 84.50 201 ARG A CA 1
ATOM 1539 C C . ARG A 1 201 ? 22.815 -8.537 -24.515 1.00 84.50 201 ARG A C 1
ATOM 1541 O O . ARG A 1 201 ? 23.777 -8.440 -23.759 1.00 84.50 201 ARG A O 1
ATOM 1548 N N . HIS A 1 202 ? 21.798 -7.679 -24.495 1.00 81.81 202 HIS A N 1
ATOM 1549 C CA . HIS A 1 202 ? 21.730 -6.554 -23.572 1.00 81.81 202 HIS A CA 1
ATOM 1550 C C . HIS A 1 202 ? 21.652 -7.017 -22.114 1.00 81.81 202 HIS A C 1
ATOM 1552 O O . HIS A 1 202 ? 22.380 -6.493 -21.277 1.00 81.81 202 HIS A O 1
ATOM 1558 N N . VAL A 1 203 ? 20.823 -8.020 -21.803 1.00 82.94 203 VAL A N 1
ATOM 1559 C CA . VAL A 1 203 ? 20.675 -8.507 -20.422 1.00 82.94 203 VAL A CA 1
ATOM 1560 C C . VAL A 1 203 ? 21.940 -9.198 -19.914 1.00 82.94 203 VAL A C 1
ATOM 1562 O O . VAL A 1 203 ? 22.322 -9.000 -18.765 1.00 82.94 203 VAL A O 1
ATOM 1565 N N . VAL A 1 204 ? 22.653 -9.931 -20.770 1.00 81.38 204 VAL A N 1
ATOM 1566 C CA . VAL A 1 204 ? 23.938 -10.539 -20.396 1.00 81.38 204 VAL A CA 1
ATOM 1567 C C . VAL A 1 204 ? 25.005 -9.459 -20.202 1.00 81.38 204 VAL A C 1
ATOM 1569 O O . VAL A 1 204 ? 25.609 -9.376 -19.136 1.00 81.38 204 VAL A O 1
ATOM 1572 N N . ALA A 1 205 ? 25.199 -8.578 -21.190 1.00 81.50 205 ALA A N 1
ATOM 1573 C CA . ALA A 1 205 ? 26.317 -7.634 -21.186 1.00 81.50 205 ALA A CA 1
ATOM 1574 C C . ALA A 1 205 ? 26.133 -6.447 -20.226 1.00 81.50 205 ALA A C 1
ATOM 1576 O O . ALA A 1 205 ? 27.114 -5.909 -19.720 1.00 81.50 205 ALA A O 1
ATOM 1577 N N . ARG A 1 206 ? 24.893 -5.994 -19.996 1.00 75.81 206 ARG A N 1
ATOM 1578 C CA . ARG A 1 206 ? 24.601 -4.824 -19.146 1.00 75.81 206 ARG A CA 1
ATOM 1579 C C . ARG A 1 206 ? 24.100 -5.190 -17.755 1.00 75.81 206 ARG A C 1
ATOM 1581 O O . ARG A 1 206 ? 24.316 -4.400 -16.844 1.00 75.81 206 ARG A O 1
ATOM 1588 N N . HIS A 1 207 ? 23.444 -6.341 -17.598 1.00 73.25 207 HIS A N 1
ATOM 1589 C CA . HIS A 1 207 ? 22.817 -6.751 -16.334 1.00 73.25 207 HIS A CA 1
ATOM 1590 C C . HIS A 1 207 ? 23.447 -8.004 -15.704 1.00 73.25 207 HIS A C 1
ATOM 1592 O O . HIS A 1 207 ? 22.966 -8.467 -14.672 1.00 73.25 207 HIS A O 1
ATOM 1598 N N . GLY A 1 208 ? 24.518 -8.558 -16.291 1.00 71.81 208 GLY A N 1
ATOM 1599 C CA . GLY A 1 208 ? 25.305 -9.640 -15.684 1.00 71.81 208 GLY A CA 1
ATOM 1600 C C . GLY A 1 208 ? 24.538 -10.951 -15.492 1.00 71.81 208 GLY A C 1
ATOM 1601 O O . GLY A 1 208 ? 24.868 -11.742 -14.610 1.00 71.81 208 GLY A O 1
ATOM 1602 N N . VAL A 1 209 ? 23.490 -11.178 -16.285 1.00 81.12 209 VAL A N 1
ATOM 1603 C CA . VAL A 1 209 ? 22.657 -12.382 -16.197 1.00 81.12 209 VAL A CA 1
ATOM 1604 C C . VAL A 1 209 ? 23.465 -13.608 -16.610 1.00 81.12 209 VAL A C 1
ATOM 1606 O O . VAL A 1 209 ? 23.935 -13.682 -17.744 1.00 81.12 209 VAL A O 1
ATOM 1609 N N . ARG A 1 210 ? 23.582 -14.594 -15.711 1.00 78.56 210 ARG A N 1
ATOM 1610 C CA . ARG A 1 210 ? 24.344 -15.832 -15.963 1.00 78.56 210 ARG A CA 1
ATOM 1611 C C . ARG A 1 210 ? 23.528 -16.954 -16.596 1.00 78.56 210 ARG A C 1
ATOM 1613 O O . ARG A 1 210 ? 24.093 -17.826 -17.246 1.00 78.56 210 ARG A O 1
ATOM 1620 N N . HIS A 1 211 ? 22.207 -16.926 -16.434 1.00 82.00 211 HIS A N 1
ATOM 1621 C CA . HIS A 1 211 ? 21.314 -17.959 -16.951 1.00 82.00 211 HIS A CA 1
ATOM 1622 C C . HIS A 1 211 ? 20.261 -17.323 -17.860 1.00 82.00 211 HIS A C 1
ATOM 1624 O O . HIS A 1 211 ? 19.376 -16.611 -17.392 1.00 82.00 211 HIS A O 1
ATOM 1630 N N . VAL A 1 212 ? 20.350 -17.573 -19.169 1.00 84.56 212 VAL A N 1
ATOM 1631 C CA . VAL A 1 212 ? 19.377 -17.093 -20.161 1.00 84.56 212 VAL A CA 1
ATOM 1632 C C . VAL A 1 212 ? 18.757 -18.283 -20.883 1.00 84.56 212 VAL A C 1
ATOM 1634 O O . VAL A 1 212 ? 19.468 -19.138 -21.401 1.00 84.56 212 VAL A O 1
ATOM 1637 N N . VAL A 1 213 ? 17.427 -18.321 -20.948 1.00 87.62 213 VAL A N 1
ATOM 1638 C CA . VAL A 1 213 ? 16.664 -19.326 -21.697 1.00 87.62 213 VAL A CA 1
ATOM 1639 C C . VAL A 1 213 ? 15.983 -18.639 -22.874 1.00 87.62 213 VAL A C 1
ATOM 1641 O O . VAL A 1 213 ? 15.128 -17.774 -22.689 1.00 87.62 213 VAL A O 1
ATOM 1644 N N . LEU A 1 214 ? 16.346 -19.022 -24.098 1.00 87.00 214 LEU A N 1
ATOM 1645 C CA . LEU A 1 214 ? 15.736 -18.503 -25.324 1.00 87.00 214 LEU A CA 1
ATOM 1646 C C . LEU A 1 214 ? 14.652 -19.469 -25.803 1.00 87.00 214 LEU A C 1
ATOM 1648 O O . LEU A 1 214 ? 14.946 -20.564 -26.274 1.00 87.00 214 LEU A O 1
ATOM 1652 N N . LEU A 1 215 ? 13.390 -19.057 -25.720 1.00 86.69 215 LEU A N 1
ATOM 1653 C CA . LEU A 1 215 ? 12.260 -19.859 -26.177 1.00 86.69 215 LEU A CA 1
ATOM 1654 C C . LEU A 1 215 ? 11.830 -19.406 -27.571 1.00 86.69 215 LEU A C 1
ATOM 1656 O O . LEU A 1 215 ? 11.610 -18.219 -27.806 1.00 86.69 215 LEU A O 1
ATOM 1660 N N . SER A 1 216 ? 11.690 -20.331 -28.518 1.00 83.44 216 SER A N 1
ATOM 1661 C CA . SER A 1 216 ? 11.167 -20.022 -29.852 1.00 83.44 216 SER A CA 1
ATOM 1662 C C . SER A 1 216 ? 10.485 -21.233 -30.479 1.00 83.44 216 SER A C 1
ATOM 1664 O O . SER A 1 216 ? 10.851 -22.367 -30.192 1.00 83.44 216 SER A O 1
ATOM 1666 N N . ARG A 1 217 ? 9.515 -20.996 -31.374 1.00 83.12 217 ARG A N 1
ATOM 1667 C CA . ARG A 1 217 ? 8.763 -22.069 -32.054 1.00 83.12 217 ARG A CA 1
ATOM 1668 C C . ARG A 1 217 ? 9.631 -22.971 -32.937 1.00 83.12 217 ARG A C 1
ATOM 1670 O O . ARG A 1 217 ? 9.282 -24.125 -33.118 1.00 83.12 217 ARG A O 1
ATOM 1677 N N . ARG A 1 218 ? 10.723 -22.438 -33.499 1.00 81.75 218 ARG A N 1
ATOM 1678 C CA . ARG A 1 218 ? 11.671 -23.187 -34.348 1.00 81.75 218 ARG A CA 1
ATOM 1679 C C . ARG A 1 218 ? 12.898 -23.683 -33.572 1.00 81.75 218 ARG A C 1
ATOM 1681 O O . ARG A 1 218 ? 13.771 -24.307 -34.152 1.00 81.75 218 ARG A O 1
ATOM 1688 N N . GLY A 1 219 ? 12.997 -23.376 -32.276 1.00 77.81 219 GLY A N 1
ATOM 1689 C CA . GLY A 1 219 ? 14.125 -23.782 -31.436 1.00 77.81 219 GLY A CA 1
ATOM 1690 C C . GLY A 1 219 ? 15.493 -23.443 -32.043 1.00 77.81 219 GLY A C 1
ATOM 1691 O O . GLY A 1 219 ? 15.718 -22.319 -32.501 1.00 77.81 219 GLY A O 1
ATOM 1692 N N . ALA A 1 220 ? 16.382 -24.438 -32.047 1.00 75.50 220 ALA A N 1
ATOM 1693 C CA . ALA A 1 220 ? 17.736 -24.362 -32.592 1.00 75.50 220 ALA A CA 1
ATOM 1694 C C . ALA A 1 220 ? 17.796 -24.195 -34.125 1.00 75.50 220 ALA A C 1
ATOM 1696 O O . ALA A 1 220 ? 18.835 -23.824 -34.662 1.00 75.50 220 ALA A O 1
ATOM 1697 N N . GLU A 1 221 ? 16.685 -24.416 -34.833 1.00 76.44 221 GLU A N 1
ATOM 1698 C CA . GLU A 1 221 ? 16.583 -24.244 -36.290 1.00 76.44 221 GLU A CA 1
ATOM 1699 C C . GLU A 1 221 ? 16.281 -22.790 -36.690 1.00 76.44 221 GLU A C 1
ATOM 1701 O O . GLU A 1 221 ? 16.162 -22.449 -37.869 1.00 76.44 221 GLU A O 1
ATOM 1706 N N . ALA A 1 222 ? 16.115 -21.894 -35.714 1.00 76.06 222 ALA A N 1
ATOM 1707 C CA . ALA A 1 222 ? 15.926 -20.482 -35.991 1.00 76.06 222 ALA A CA 1
ATOM 1708 C C . ALA A 1 222 ? 17.226 -19.847 -36.534 1.00 76.06 222 ALA A C 1
ATOM 1710 O O . ALA A 1 222 ? 18.284 -20.052 -35.939 1.00 76.06 222 ALA A O 1
ATOM 1711 N N . PRO A 1 223 ? 17.166 -18.981 -37.569 1.00 71.56 223 PRO A N 1
ATOM 1712 C CA . PRO A 1 223 ? 18.355 -18.354 -38.164 1.00 71.56 223 PRO A CA 1
ATOM 1713 C C . PRO A 1 223 ? 19.265 -17.629 -37.159 1.00 71.56 223 PRO A C 1
ATOM 1715 O O . PRO A 1 223 ? 20.479 -17.583 -37.330 1.00 71.56 223 PRO A O 1
ATOM 1718 N N . GLY A 1 224 ? 18.689 -17.080 -36.082 1.00 69.31 224 GLY A N 1
ATOM 1719 C CA . GLY A 1 224 ? 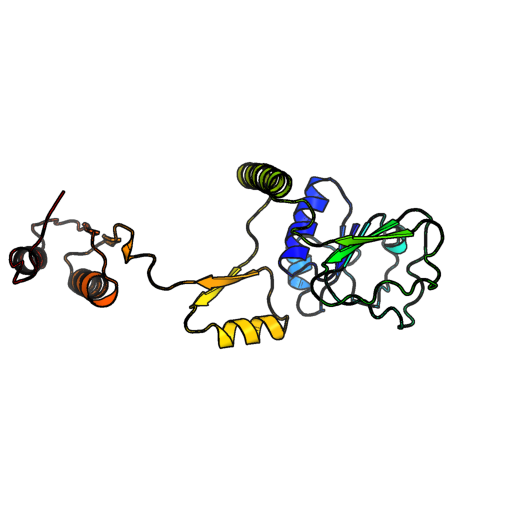19.439 -16.399 -35.028 1.00 69.31 224 GLY A CA 1
ATOM 1720 C C . GLY A 1 224 ? 20.195 -17.325 -34.068 1.00 69.31 224 GL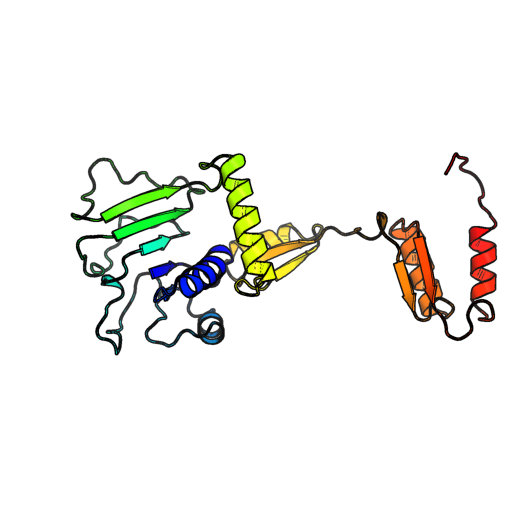Y A C 1
ATOM 1721 O O . GLY A 1 224 ? 21.083 -16.838 -33.374 1.00 69.31 224 GLY A O 1
ATOM 1722 N N . TRP A 1 225 ? 19.896 -18.630 -34.013 1.00 72.19 225 TRP A N 1
ATOM 1723 C CA . TRP A 1 225 ? 20.478 -19.572 -33.042 1.00 72.19 225 TRP A CA 1
ATOM 1724 C C . TRP A 1 225 ? 21.974 -19.829 -33.258 1.00 72.19 225 TRP A C 1
ATOM 1726 O O . TRP A 1 225 ? 22.745 -19.810 -32.302 1.00 72.19 225 TRP A O 1
ATOM 1736 N N . ALA A 1 226 ? 22.419 -19.983 -34.508 1.00 70.31 226 ALA A N 1
ATOM 1737 C CA . ALA A 1 226 ? 23.837 -20.200 -34.813 1.00 70.31 226 ALA A CA 1
ATOM 1738 C C . ALA A 1 226 ? 24.727 -19.048 -34.302 1.00 70.31 226 ALA A C 1
ATOM 1740 O O . ALA A 1 226 ? 25.820 -19.278 -33.790 1.00 70.31 226 ALA A O 1
ATOM 1741 N N . SER A 1 227 ? 24.218 -17.809 -34.346 1.00 67.38 227 SER A N 1
ATOM 1742 C CA . SER A 1 227 ? 24.921 -16.625 -33.831 1.00 67.38 227 SER A CA 1
ATOM 1743 C C . SER A 1 227 ? 25.080 -16.602 -32.302 1.00 67.38 227 SER A C 1
ATOM 1745 O O . SER A 1 227 ? 25.919 -15.857 -31.794 1.00 67.38 227 SER A O 1
ATOM 1747 N N . TRP A 1 228 ? 24.284 -17.400 -31.579 1.00 70.56 228 TRP A N 1
ATOM 1748 C CA . TRP A 1 228 ? 24.382 -17.593 -30.130 1.00 70.56 228 TRP A CA 1
ATOM 1749 C C . TRP A 1 228 ? 25.403 -18.662 -29.760 1.00 70.56 228 TRP A C 1
ATOM 1751 O O . TRP A 1 228 ? 26.178 -18.447 -28.838 1.00 70.56 228 TRP A O 1
ATOM 1761 N N . LEU A 1 229 ? 25.463 -19.777 -30.492 1.00 62.47 229 LEU A N 1
ATOM 1762 C CA . LEU A 1 229 ? 26.477 -20.809 -30.243 1.00 62.47 229 LEU A CA 1
ATOM 1763 C C . LEU A 1 229 ? 27.894 -20.246 -30.400 1.00 62.47 229 LEU A C 1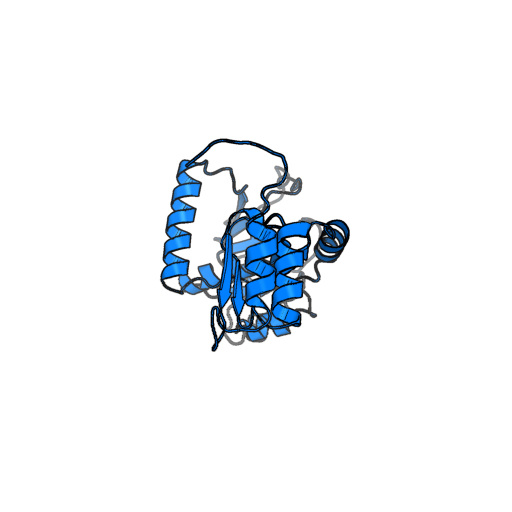
ATOM 1765 O O . LEU A 1 229 ? 28.740 -20.484 -29.548 1.00 62.47 229 LEU A O 1
ATOM 1769 N N . VAL A 1 230 ? 28.131 -19.425 -31.427 1.00 55.97 230 VAL A N 1
ATOM 1770 C CA . VAL A 1 230 ? 29.441 -18.793 -31.661 1.00 55.97 230 VAL A CA 1
ATOM 1771 C C . VAL A 1 230 ? 29.801 -17.784 -30.566 1.00 55.97 230 VAL A C 1
ATOM 1773 O O . VAL A 1 230 ? 30.957 -17.711 -30.172 1.00 55.97 230 VAL A O 1
ATOM 1776 N N . SER A 1 231 ? 28.833 -17.036 -30.019 1.00 57.75 231 SER A N 1
ATOM 1777 C CA . SER A 1 231 ? 29.127 -16.039 -28.977 1.00 57.75 231 SER A CA 1
ATOM 1778 C C . SER A 1 231 ? 29.352 -16.634 -27.582 1.00 57.75 231 SER A C 1
ATOM 1780 O O . SER A 1 231 ? 29.674 -15.881 -26.670 1.00 57.75 231 SER A O 1
ATOM 1782 N N . TRP A 1 232 ? 29.115 -17.936 -27.398 1.00 57.50 232 TRP A N 1
ATOM 1783 C CA . TRP A 1 232 ? 29.314 -18.658 -26.132 1.00 57.50 232 TRP A CA 1
ATOM 1784 C C . TRP A 1 232 ? 30.365 -19.773 -26.236 1.00 57.50 232 TRP A C 1
ATOM 1786 O O . TRP A 1 232 ? 30.898 -20.191 -25.213 1.00 57.50 232 TRP A O 1
ATOM 1796 N N . ALA A 1 233 ? 30.673 -20.252 -27.447 1.00 48.91 233 ALA A N 1
ATOM 1797 C CA . ALA A 1 233 ? 31.743 -21.218 -27.706 1.00 48.91 233 ALA A CA 1
ATOM 1798 C C . ALA A 1 233 ? 33.146 -20.591 -27.716 1.00 48.91 233 ALA A C 1
ATOM 1800 O O . ALA A 1 233 ? 34.124 -21.331 -27.757 1.00 48.91 233 ALA A O 1
ATOM 1801 N N . ASP A 1 234 ? 33.247 -19.261 -27.642 1.00 44.03 234 ASP A N 1
ATOM 1802 C CA . ASP A 1 234 ? 34.504 -18.548 -27.422 1.00 44.03 234 ASP A CA 1
ATOM 1803 C C . ASP A 1 234 ? 34.560 -18.004 -25.980 1.00 44.03 234 ASP A C 1
ATOM 1805 O O . ASP A 1 234 ? 34.231 -16.840 -25.731 1.00 44.03 234 ASP A O 1
ATOM 1809 N N . PRO A 1 235 ? 34.911 -18.837 -24.979 1.00 45.53 235 PRO A N 1
ATOM 1810 C CA . PRO A 1 235 ? 35.324 -18.357 -23.673 1.00 45.53 235 PRO A CA 1
ATOM 1811 C C . PRO A 1 235 ? 36.769 -17.850 -23.789 1.00 45.53 235 PRO A C 1
ATOM 1813 O O . PRO A 1 235 ? 37.703 -18.456 -23.267 1.00 45.53 235 PRO A O 1
ATOM 1816 N N . GLY A 1 236 ? 36.956 -16.750 -24.513 1.00 36.56 236 GLY A N 1
ATOM 1817 C CA . GLY A 1 236 ? 38.223 -16.037 -24.577 1.00 36.56 236 GLY A CA 1
ATOM 1818 C C . GLY A 1 236 ? 38.494 -15.297 -23.266 1.00 36.56 236 GLY A C 1
ATOM 1819 O O . GLY A 1 236 ? 37.911 -14.247 -23.012 1.00 36.56 236 GLY A O 1
ATOM 1820 N N . ASP A 1 237 ? 39.394 -15.880 -22.474 1.00 36.28 237 ASP A N 1
ATOM 1821 C CA . ASP A 1 237 ? 40.223 -15.291 -21.416 1.00 36.28 237 ASP A CA 1
ATOM 1822 C C . ASP A 1 237 ? 39.559 -14.821 -20.107 1.00 36.28 237 ASP A C 1
ATOM 1824 O O . ASP A 1 237 ? 39.269 -13.649 -19.873 1.00 36.28 237 ASP A O 1
ATOM 1828 N N . GLY A 1 238 ? 39.445 -15.776 -19.174 1.00 32.94 238 GLY A N 1
ATOM 1829 C CA . GLY A 1 238 ? 39.182 -15.525 -17.754 1.00 32.94 238 GLY A CA 1
ATOM 1830 C C . GLY A 1 238 ? 38.948 -16.795 -16.929 1.00 32.94 238 GLY A C 1
ATOM 1831 O O . GLY A 1 238 ? 37.970 -16.875 -16.192 1.00 32.94 238 GLY A O 1
ATOM 1832 N N . ALA A 1 239 ? 39.797 -17.815 -17.087 1.00 31.25 239 ALA A N 1
ATOM 1833 C CA . ALA A 1 239 ? 39.771 -19.036 -16.274 1.00 31.25 239 ALA A CA 1
ATOM 1834 C C . ALA A 1 239 ? 40.001 -18.722 -14.769 1.00 31.25 239 ALA A C 1
ATOM 1836 O O . ALA A 1 239 ? 40.851 -17.903 -14.441 1.00 31.25 239 ALA A O 1
ATOM 1837 N N . GLY A 1 240 ? 39.323 -19.349 -13.802 1.00 27.22 240 GLY A N 1
ATOM 1838 C CA . GLY A 1 240 ? 38.341 -20.416 -13.931 1.00 27.22 240 GLY A CA 1
ATOM 1839 C C . GLY A 1 240 ? 37.862 -21.014 -12.600 1.00 27.22 240 GLY A C 1
ATOM 1840 O O . GLY A 1 240 ? 38.119 -20.471 -11.530 1.00 27.22 240 GLY A O 1
ATOM 1841 N N . GLY A 1 241 ? 37.189 -22.167 -12.743 1.00 26.27 241 GLY A N 1
ATOM 1842 C CA . GLY A 1 241 ? 36.869 -23.174 -11.716 1.00 26.27 241 GLY A CA 1
ATOM 1843 C C . GLY A 1 241 ? 35.688 -22.813 -10.810 1.00 26.27 241 GLY A C 1
ATOM 1844 O O . GLY A 1 241 ? 35.763 -21.852 -10.063 1.00 26.27 241 GLY A O 1
ATOM 1845 N N . GLY A 1 242 ? 34.566 -23.526 -10.763 1.00 26.91 242 GLY A N 1
ATOM 1846 C CA . GLY A 1 242 ? 34.181 -24.831 -11.292 1.00 26.91 242 GLY A CA 1
ATOM 1847 C C . GLY A 1 242 ? 32.999 -25.334 -10.446 1.00 26.91 242 GLY A C 1
ATOM 1848 O O . GLY A 1 242 ? 33.037 -25.144 -9.236 1.00 26.91 242 GLY A O 1
ATOM 1849 N N . LEU A 1 243 ? 32.013 -25.943 -11.121 1.00 31.81 243 LEU A N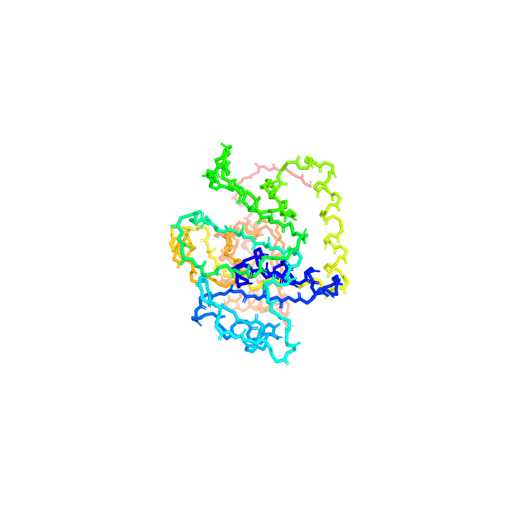 1
ATOM 1850 C CA . LEU A 1 243 ? 30.856 -26.715 -10.617 1.00 31.81 243 LEU A CA 1
ATOM 1851 C C . LEU A 1 243 ? 29.907 -26.039 -9.608 1.00 31.81 243 LEU A C 1
ATOM 1853 O O . LEU A 1 243 ? 30.275 -25.836 -8.434 1.00 31.81 243 LEU A O 1
#